Protein AF-A0A955TC12-F1 (afdb_monomer)

Solvent-accessible surface area (backbone atoms only — not comparable to full-atom values): 12090 Å² total; per-residue (Å²): 129,86,53,69,68,49,53,52,48,39,50,52,52,54,48,52,57,53,50,39,49,51,50,41,53,30,52,51,54,47,16,68,78,49,79,67,44,74,67,62,76,91,70,99,63,100,63,86,84,73,86,78,44,92,42,45,51,56,67,37,65,43,40,43,44,95,54,66,62,38,97,66,87,63,59,38,95,30,69,65,60,79,70,81,92,65,93,82,50,76,82,57,76,75,46,46,36,37,32,35,29,61,41,58,46,53,86,49,48,20,54,69,32,62,45,86,72,37,64,67,59,26,58,75,70,72,41,91,50,52,19,39,58,71,53,37,57,51,45,61,50,7,30,25,35,37,38,43,23,27,87,68,31,52,70,34,53,92,41,29,39,48,36,71,55,47,59,86,78,58,71,51,35,94,17,22,43,77,35,73,29,72,51,38,44,60,68,68,48,67,81,75,64,76,96,46,74,68,58,56,55,30,53,50,30,33,56,73,43,80,98

Radius of gyration: 17.5 Å; Cα contacts (8 Å, |Δi|>4): 354; chains: 1; bounding box: 46×34×45 Å

Foldseek 3Di:
DPDPVLVVQLVLLVVQLVLQVLLLQLQVVVCVVVVNDGQDDPDDDPDPDPPPDPFKDARHCSCPPPDPSDVDAAFRPLADPVDDDDPRCNPDDRTGWMKTALPLPPLLQAFQHFQPQCVVLQVVVVHTAGRHLVVLVLSQFARMKTKAQGDVSDPCVVSRRADDADPPPSRDGRHMHMDGHGG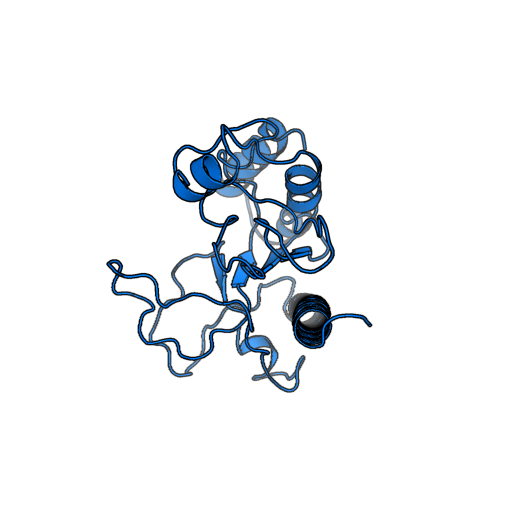RNCVSVVPPDDDDPVSVSSVVSNVRRVD

Structure (mmCIF, N/CA/C/O backbone):
data_AF-A0A955TC12-F1
#
_entry.id   AF-A0A955TC12-F1
#
loop_
_atom_site.group_PDB
_atom_site.id
_atom_site.type_symbol
_atom_site.label_atom_id
_atom_site.label_alt_id
_atom_site.label_comp_id
_atom_site.label_asym_id
_atom_site.label_entity_id
_atom_site.label_seq_id
_atom_site.pdbx_PDB_ins_code
_atom_site.Cartn_x
_atom_site.Cartn_y
_atom_site.Cartn_z
_atom_site.occupancy
_atom_site.B_iso_or_equiv
_atom_site.auth_seq_id
_atom_site.auth_comp_id
_atom_site.auth_asym_id
_atom_site.auth_atom_id
_atom_site.pdbx_PDB_model_num
ATOM 1 N N . LEU A 1 1 ? -21.008 -11.866 23.398 1.00 48.56 1 LEU A N 1
ATOM 2 C CA . LEU A 1 1 ? -21.128 -12.143 21.949 1.00 48.56 1 LEU A CA 1
ATOM 3 C C . LEU A 1 1 ? -20.346 -11.065 21.215 1.00 48.56 1 LEU A C 1
ATOM 5 O O . LEU A 1 1 ? -20.660 -9.905 21.455 1.00 48.56 1 LEU A O 1
ATOM 9 N N . PRO A 1 2 ? -19.320 -11.401 20.414 1.00 54.56 2 PRO A N 1
ATOM 10 C CA . PRO A 1 2 ? -18.681 -10.405 19.563 1.00 54.56 2 PRO A CA 1
ATOM 11 C C . PRO A 1 2 ? -19.736 -9.848 18.599 1.00 54.56 2 PRO A C 1
ATOM 13 O O . PRO A 1 2 ? -20.495 -10.614 18.004 1.00 54.56 2 PRO A O 1
ATOM 16 N N . ASN A 1 3 ? -19.849 -8.525 18.524 1.00 80.25 3 ASN A N 1
ATOM 17 C CA . ASN A 1 3 ? -20.868 -7.845 17.732 1.00 80.25 3 ASN A CA 1
ATOM 18 C C . ASN A 1 3 ? -20.657 -8.168 16.239 1.00 80.25 3 ASN A C 1
ATOM 20 O O . ASN A 1 3 ? -19.542 -8.074 15.729 1.00 80.25 3 ASN A O 1
ATOM 24 N N . PHE A 1 4 ? -21.713 -8.572 15.526 1.00 81.69 4 PHE A N 1
ATOM 25 C CA . PHE A 1 4 ? -21.638 -8.961 14.110 1.00 81.69 4 PHE A CA 1
ATOM 26 C C . PHE A 1 4 ? -21.058 -7.843 13.231 1.00 81.69 4 PHE A C 1
ATOM 28 O O . PHE A 1 4 ? -20.294 -8.114 12.306 1.00 81.69 4 PHE A O 1
ATOM 35 N N . LEU A 1 5 ? -21.352 -6.585 13.570 1.00 82.25 5 LEU A N 1
ATOM 36 C CA . LEU A 1 5 ? -20.783 -5.422 12.895 1.00 82.25 5 LEU A CA 1
ATOM 37 C C . LEU A 1 5 ? -19.263 -5.331 13.097 1.00 82.25 5 LEU A C 1
ATOM 39 O O . LEU A 1 5 ? -18.522 -5.077 12.151 1.00 82.25 5 LEU A O 1
ATOM 43 N N . GLU A 1 6 ? -18.783 -5.605 14.310 1.00 82.62 6 GLU A N 1
ATOM 44 C CA . GLU A 1 6 ? -17.350 -5.592 14.606 1.00 82.62 6 GLU A CA 1
ATOM 45 C C . GLU A 1 6 ? -16.608 -6.708 13.869 1.00 82.62 6 GLU A C 1
ATOM 47 O O . GLU A 1 6 ? -15.505 -6.501 13.363 1.00 82.62 6 GLU A O 1
ATOM 52 N N . ALA A 1 7 ? -17.232 -7.882 13.756 1.00 85.06 7 ALA A N 1
ATOM 53 C CA . ALA A 1 7 ? -16.692 -8.990 12.979 1.00 85.06 7 ALA A CA 1
ATOM 54 C C . ALA A 1 7 ? -16.596 -8.645 11.482 1.00 85.06 7 ALA A C 1
ATOM 56 O O . ALA A 1 7 ? -15.573 -8.931 10.860 1.00 85.06 7 ALA A O 1
ATOM 57 N N . GLN A 1 8 ? -17.610 -7.980 10.912 1.00 86.25 8 GLN A N 1
ATOM 58 C CA . GLN A 1 8 ? -17.567 -7.515 9.520 1.00 86.25 8 GLN A CA 1
ATOM 59 C C . GLN A 1 8 ? -16.453 -6.492 9.283 1.00 86.25 8 GLN A C 1
ATOM 61 O O . GLN A 1 8 ? -15.732 -6.586 8.291 1.00 86.25 8 GLN A O 1
ATOM 66 N N . ILE A 1 9 ? -16.287 -5.532 10.194 1.00 86.25 9 ILE A N 1
ATOM 67 C CA . ILE A 1 9 ? -15.228 -4.519 10.116 1.00 86.25 9 ILE A CA 1
ATOM 68 C C . ILE A 1 9 ? -13.848 -5.182 10.123 1.00 86.25 9 ILE A C 1
ATOM 70 O O . ILE A 1 9 ? -13.027 -4.919 9.245 1.00 86.25 9 ILE A O 1
ATOM 74 N N . ARG A 1 10 ? -13.609 -6.100 11.067 1.00 86.75 10 ARG A N 1
ATOM 75 C CA . ARG A 1 10 ? -12.347 -6.851 11.150 1.00 86.75 10 ARG A CA 1
ATOM 76 C C . ARG A 1 10 ? -12.088 -7.671 9.890 1.00 86.75 10 ARG A C 1
ATOM 78 O O . ARG A 1 10 ? -10.953 -7.708 9.424 1.00 86.75 10 ARG A O 1
ATOM 85 N N . ALA A 1 11 ? -13.127 -8.276 9.312 1.00 89.62 11 ALA A N 1
ATOM 86 C CA . ALA A 1 11 ? -13.013 -9.010 8.056 1.00 89.62 11 ALA A CA 1
ATOM 87 C C . ALA A 1 11 ? -12.605 -8.098 6.886 1.00 89.62 11 ALA A C 1
ATOM 89 O O . ALA A 1 11 ? -11.749 -8.485 6.095 1.00 89.62 11 ALA A O 1
ATOM 90 N N . ARG A 1 12 ? -13.152 -6.876 6.794 1.00 89.81 12 ARG A N 1
ATOM 91 C CA . ARG A 1 12 ? -12.753 -5.897 5.765 1.00 89.81 12 ARG A CA 1
ATOM 92 C C . ARG A 1 12 ? -11.310 -5.426 5.938 1.00 89.81 12 ARG A C 1
ATOM 94 O O . ARG A 1 12 ? -10.588 -5.353 4.953 1.00 89.81 12 ARG A O 1
ATOM 101 N N . ILE A 1 13 ? -10.873 -5.169 7.172 1.00 90.38 13 ILE A N 1
ATOM 102 C CA . ILE A 1 13 ? -9.481 -4.787 7.468 1.00 90.38 13 ILE A CA 1
ATOM 103 C C . ILE A 1 13 ? -8.520 -5.917 7.088 1.00 90.38 13 ILE A C 1
ATOM 105 O O . ILE A 1 13 ? -7.544 -5.684 6.379 1.00 90.38 13 ILE A O 1
ATOM 109 N N . ALA A 1 14 ? -8.820 -7.149 7.510 1.00 91.38 14 ALA A N 1
ATOM 110 C CA . ALA A 1 14 ? -8.006 -8.316 7.183 1.00 91.38 14 ALA A CA 1
ATOM 111 C C . ALA A 1 14 ? -7.945 -8.558 5.667 1.00 91.38 14 ALA A C 1
ATOM 113 O O . ALA A 1 14 ? -6.874 -8.846 5.132 1.00 91.38 14 ALA A O 1
ATOM 114 N N . LYS A 1 15 ? -9.077 -8.387 4.970 1.00 93.06 15 LYS A N 1
ATOM 115 C CA . LYS A 1 15 ? -9.143 -8.440 3.508 1.00 93.06 15 LYS A CA 1
ATOM 116 C C . LYS A 1 15 ? -8.222 -7.388 2.886 1.00 93.06 15 LYS A C 1
ATOM 118 O O . LYS A 1 15 ? -7.360 -7.760 2.097 1.00 93.06 15 LYS A O 1
ATOM 123 N N . ALA A 1 16 ? -8.329 -6.128 3.305 1.00 93.00 16 ALA A N 1
ATOM 124 C CA . ALA A 1 16 ? -7.523 -5.048 2.746 1.00 93.00 16 ALA A CA 1
ATOM 125 C C . ALA A 1 16 ? -6.018 -5.254 2.956 1.00 93.00 16 ALA A C 1
ATOM 127 O O . ALA A 1 16 ? -5.231 -5.116 2.024 1.00 93.00 16 ALA A O 1
ATOM 128 N N . GLN A 1 17 ? -5.609 -5.679 4.151 1.00 93.31 17 GLN A N 1
ATOM 129 C CA . GLN A 1 17 ? -4.212 -6.027 4.421 1.00 93.31 17 GLN A CA 1
ATOM 130 C C . GLN A 1 17 ? -3.722 -7.190 3.544 1.00 93.31 17 GLN A C 1
ATOM 132 O O . GLN A 1 17 ? -2.591 -7.171 3.065 1.00 93.31 17 GLN A O 1
ATOM 137 N N . SER A 1 18 ? -4.560 -8.208 3.323 1.00 95.62 18 SER A N 1
ATOM 138 C CA . SER A 1 18 ? -4.221 -9.348 2.462 1.00 95.62 18 SER A CA 1
ATOM 139 C C . SER A 1 18 ? -4.107 -8.952 0.986 1.00 95.62 18 SER A C 1
ATOM 141 O O . SER A 1 18 ? -3.205 -9.415 0.286 1.00 95.62 18 SER A O 1
ATOM 143 N N . GLU A 1 19 ? -5.008 -8.101 0.500 1.00 96.19 19 GLU A N 1
ATOM 144 C CA . GLU A 1 19 ? -5.013 -7.621 -0.883 1.00 96.19 19 GLU A CA 1
ATOM 145 C C . GLU A 1 19 ? -3.824 -6.695 -1.157 1.00 96.19 19 GLU A C 1
ATOM 147 O O . GLU A 1 19 ? -3.148 -6.873 -2.169 1.00 96.19 19 GLU A O 1
ATOM 152 N N . MET A 1 20 ? -3.471 -5.800 -0.227 1.00 95.75 20 MET A N 1
ATOM 153 C CA . MET A 1 20 ? -2.272 -4.961 -0.360 1.00 95.75 20 MET A CA 1
ATOM 154 C C . MET A 1 20 ? -0.974 -5.780 -0.380 1.00 95.75 20 MET A C 1
ATOM 156 O O . MET A 1 20 ? -0.089 -5.489 -1.179 1.00 95.75 20 MET A O 1
ATOM 160 N N . LYS A 1 21 ? -0.864 -6.851 0.418 1.00 95.81 21 LYS A N 1
ATOM 161 C CA . LYS A 1 21 ? 0.274 -7.796 0.342 1.00 95.81 21 LYS A CA 1
ATOM 162 C C . LYS A 1 21 ? 0.365 -8.498 -1.007 1.00 95.81 21 LYS A C 1
ATOM 164 O O . LYS A 1 21 ? 1.453 -8.698 -1.550 1.00 95.81 21 LYS A O 1
ATOM 169 N N . THR A 1 22 ? -0.789 -8.874 -1.544 1.00 96.31 22 THR A N 1
ATOM 170 C CA . THR A 1 22 ? -0.898 -9.519 -2.855 1.00 96.31 22 THR A CA 1
ATOM 171 C C . THR A 1 22 ? -0.463 -8.556 -3.963 1.00 96.31 22 THR A C 1
ATOM 173 O O . THR A 1 22 ? 0.354 -8.920 -4.806 1.00 96.31 22 THR A O 1
ATOM 176 N N . LEU A 1 23 ? -0.917 -7.301 -3.901 1.00 95.12 23 LEU A N 1
ATOM 177 C CA . LEU A 1 23 ? -0.473 -6.216 -4.777 1.00 95.12 23 LEU A CA 1
ATOM 178 C C . LEU A 1 23 ? 1.030 -5.952 -4.664 1.00 95.12 23 LEU A C 1
ATOM 180 O O . LEU A 1 23 ? 1.705 -5.866 -5.684 1.00 95.12 23 LEU A O 1
ATOM 184 N N . ALA A 1 24 ? 1.573 -5.875 -3.447 1.00 94.38 24 ALA A N 1
ATOM 185 C CA . ALA A 1 24 ? 3.002 -5.676 -3.232 1.00 94.38 24 ALA A CA 1
ATOM 186 C C . ALA A 1 24 ? 3.827 -6.802 -3.866 1.00 94.38 24 ALA A C 1
ATOM 188 O O . ALA A 1 24 ? 4.791 -6.531 -4.577 1.00 94.38 24 ALA A O 1
ATOM 189 N N . THR A 1 25 ? 3.405 -8.056 -3.685 1.00 95.00 25 THR A N 1
ATOM 190 C CA . THR A 1 25 ? 4.059 -9.221 -4.298 1.00 95.00 25 THR A CA 1
ATOM 191 C C . THR A 1 25 ? 4.029 -9.138 -5.824 1.00 95.00 25 THR A C 1
ATOM 193 O O . THR A 1 25 ? 5.061 -9.313 -6.467 1.00 95.00 25 THR A O 1
ATOM 196 N N . ALA A 1 26 ? 2.876 -8.805 -6.410 1.00 94.44 26 ALA A N 1
ATOM 197 C CA . ALA A 1 26 ? 2.740 -8.662 -7.856 1.00 94.44 26 ALA A CA 1
ATOM 198 C C . ALA A 1 26 ? 3.599 -7.522 -8.419 1.00 94.44 26 ALA A C 1
ATOM 200 O O . ALA A 1 26 ? 4.224 -7.683 -9.462 1.00 94.44 26 ALA A O 1
ATOM 201 N N . THR A 1 27 ? 3.674 -6.394 -7.712 1.00 91.19 27 THR A N 1
ATOM 202 C CA . THR A 1 27 ? 4.525 -5.257 -8.082 1.00 91.19 27 THR A CA 1
ATOM 203 C C . THR A 1 27 ? 6.002 -5.611 -8.026 1.00 91.19 27 THR A C 1
ATOM 205 O O . THR A 1 27 ? 6.751 -5.210 -8.912 1.00 91.19 27 THR A O 1
ATOM 208 N N . VAL A 1 28 ? 6.427 -6.406 -7.043 1.00 91.19 28 VAL A N 1
ATOM 209 C CA . VAL A 1 28 ? 7.799 -6.928 -6.997 1.00 91.19 28 VAL A CA 1
ATOM 210 C C . VAL A 1 28 ? 8.070 -7.836 -8.191 1.00 91.19 28 VAL A C 1
ATOM 212 O O . VAL A 1 28 ? 9.074 -7.645 -8.866 1.00 91.19 28 VAL A O 1
ATOM 215 N N . SER A 1 29 ? 7.176 -8.778 -8.502 1.00 91.69 29 SER A N 1
ATOM 216 C CA . SER A 1 29 ? 7.327 -9.643 -9.679 1.00 91.69 29 SER A CA 1
ATOM 217 C C . SER A 1 29 ? 7.384 -8.843 -10.982 1.00 91.69 29 SER A C 1
ATOM 219 O O . SER A 1 29 ? 8.260 -9.087 -11.804 1.00 91.69 29 SER A O 1
ATOM 221 N N . TYR A 1 30 ? 6.518 -7.838 -11.134 1.00 88.75 30 TYR A N 1
ATOM 222 C CA . TYR A 1 30 ? 6.561 -6.920 -12.268 1.00 88.75 30 TYR A CA 1
ATOM 223 C C . TYR A 1 30 ? 7.915 -6.212 -12.352 1.00 88.75 30 TYR A C 1
ATOM 225 O O . TYR A 1 30 ? 8.565 -6.237 -13.390 1.00 88.75 30 TYR A O 1
ATOM 233 N N . ARG A 1 31 ? 8.380 -5.609 -11.255 1.00 83.88 31 ARG A N 1
ATOM 234 C CA . ARG A 1 31 ? 9.672 -4.914 -11.220 1.00 83.88 31 ARG A CA 1
ATOM 235 C C . ARG A 1 31 ? 10.830 -5.852 -11.578 1.00 83.88 31 ARG A C 1
ATOM 237 O O . ARG A 1 31 ? 11.725 -5.434 -12.301 1.00 83.88 31 ARG A O 1
ATOM 244 N N . LEU A 1 32 ? 10.807 -7.112 -11.142 1.00 86.44 32 LEU A N 1
ATOM 245 C CA . LEU A 1 32 ? 11.836 -8.096 -11.502 1.00 86.44 32 LEU A CA 1
ATOM 246 C C . LEU A 1 32 ? 11.883 -8.365 -13.013 1.00 86.44 32 LEU A C 1
ATOM 248 O O . LEU A 1 32 ? 12.966 -8.372 -13.596 1.00 86.44 32 LEU A O 1
ATOM 252 N N . ASP A 1 33 ? 10.726 -8.525 -13.651 1.00 84.19 33 ASP A N 1
ATOM 253 C CA . ASP A 1 33 ? 10.639 -8.794 -15.091 1.00 84.19 33 ASP A CA 1
ATOM 254 C C . ASP A 1 33 ? 10.927 -7.546 -15.945 1.00 84.19 33 ASP A C 1
ATOM 256 O O . ASP A 1 33 ? 11.408 -7.651 -17.075 1.00 84.19 33 ASP A O 1
ATOM 260 N N . TRP A 1 34 ? 10.663 -6.353 -15.403 1.00 79.38 34 TRP A N 1
ATOM 261 C CA . TRP A 1 34 ? 10.740 -5.073 -16.112 1.00 79.38 34 TRP A CA 1
ATOM 262 C C . TRP A 1 34 ? 11.898 -4.181 -15.634 1.00 79.38 34 TRP A C 1
ATOM 264 O O . TRP A 1 34 ? 11.803 -2.959 -15.698 1.00 79.38 34 TRP A O 1
ATOM 274 N N . ASN A 1 35 ? 13.007 -4.774 -15.179 1.00 78.62 35 ASN A N 1
ATOM 275 C CA . ASN A 1 35 ? 14.241 -4.068 -14.792 1.00 78.62 35 ASN A CA 1
ATOM 276 C C . ASN A 1 35 ? 14.007 -2.914 -13.793 1.00 78.62 35 ASN A C 1
ATOM 278 O O . ASN A 1 35 ? 14.431 -1.777 -13.995 1.00 78.62 35 ASN A O 1
ATOM 282 N N . ASN A 1 36 ? 13.277 -3.233 -12.730 1.00 73.88 36 ASN A N 1
ATOM 283 C CA . ASN A 1 36 ? 12.853 -2.357 -11.643 1.00 73.88 36 ASN A CA 1
ATOM 284 C C . ASN A 1 36 ? 11.998 -1.145 -12.053 1.00 73.88 36 ASN A C 1
ATOM 286 O O . ASN A 1 36 ? 11.839 -0.202 -11.280 1.00 73.88 36 ASN A O 1
ATOM 290 N N . VAL A 1 37 ? 11.409 -1.167 -13.251 1.00 75.62 37 VAL A N 1
ATOM 291 C CA . VAL A 1 37 ? 10.426 -0.162 -13.660 1.00 75.62 37 VAL A CA 1
ATOM 292 C C . VAL A 1 37 ? 9.130 -0.377 -12.888 1.00 75.62 37 VAL A C 1
ATOM 294 O O . VAL A 1 37 ? 8.624 -1.495 -12.772 1.00 75.62 37 VAL A O 1
ATOM 297 N N . ASP A 1 38 ? 8.575 0.714 -12.371 1.00 78.06 38 ASP A N 1
ATOM 298 C CA . ASP A 1 38 ? 7.296 0.675 -11.682 1.00 78.06 38 ASP A CA 1
ATOM 299 C C . ASP A 1 38 ? 6.138 0.312 -12.620 1.00 78.06 38 ASP A C 1
ATOM 301 O O . ASP A 1 38 ? 6.115 0.754 -13.772 1.00 78.06 38 ASP A O 1
ATOM 305 N N . PRO A 1 39 ? 5.117 -0.417 -12.131 1.00 75.75 39 PRO A N 1
ATOM 306 C CA . PRO A 1 39 ? 3.883 -0.616 -12.872 1.00 75.75 39 PRO A CA 1
ATOM 307 C C . PRO A 1 39 ? 3.116 0.716 -12.920 1.00 75.75 39 PRO A C 1
ATOM 309 O O . PRO A 1 39 ? 2.284 1.036 -12.061 1.00 75.75 39 PRO A O 1
ATOM 312 N N . VAL A 1 40 ? 3.437 1.517 -13.933 1.00 70.88 40 VAL A N 1
ATOM 313 C CA . VAL A 1 40 ? 2.739 2.738 -14.357 1.00 70.88 40 VAL A CA 1
ATOM 314 C C . VAL A 1 40 ? 2.041 2.472 -15.694 1.00 70.88 40 VAL A C 1
ATOM 316 O O . VAL A 1 40 ? 2.390 1.539 -16.417 1.00 70.88 40 VAL A O 1
ATOM 319 N N . GLY A 1 41 ? 0.951 3.180 -15.965 1.00 54.94 41 GLY A N 1
ATOM 320 C CA . GLY A 1 41 ? 0.027 2.833 -17.038 1.00 54.94 41 GLY A CA 1
ATOM 321 C C . GLY A 1 41 ? 0.267 3.636 -18.311 1.00 54.94 41 GLY A C 1
ATOM 322 O O . GLY A 1 41 ? -0.433 4.612 -18.545 1.00 54.94 41 GLY A O 1
ATOM 323 N N . SER A 1 42 ? 1.136 3.169 -19.207 1.00 41.94 42 SER A N 1
ATOM 324 C CA . SER A 1 42 ? 1.200 3.672 -20.590 1.00 41.94 42 SER A CA 1
ATOM 325 C C . SER A 1 42 ? 0.459 2.722 -21.556 1.00 41.94 42 SER A C 1
ATOM 327 O O . SER A 1 42 ? 1.081 2.056 -22.378 1.00 41.94 42 SER A O 1
ATOM 329 N N . GLY A 1 43 ? -0.873 2.594 -21.450 1.00 35.88 43 GLY A N 1
ATOM 330 C CA . GLY A 1 43 ? -1.682 1.726 -22.334 1.00 35.88 43 GLY A CA 1
ATOM 331 C C . GLY A 1 43 ? -3.207 1.885 -22.159 1.00 35.88 43 GLY A C 1
ATOM 332 O O . GLY A 1 43 ? -3.640 2.301 -21.087 1.00 35.88 43 GLY A O 1
ATOM 333 N N . PRO A 1 44 ? -4.038 1.617 -23.194 1.00 32.44 44 PRO A N 1
ATOM 334 C CA . PRO A 1 44 ? -5.411 2.120 -23.287 1.00 32.44 44 PRO A CA 1
ATOM 335 C C . PRO A 1 44 ? -6.392 1.328 -22.406 1.00 32.44 44 PRO A C 1
ATOM 337 O O . PRO A 1 44 ? -6.693 0.169 -22.673 1.00 32.44 44 PRO A O 1
ATOM 340 N N . GLY A 1 45 ? -6.938 1.986 -21.385 1.00 35.03 45 GLY A N 1
ATOM 341 C CA . GLY A 1 45 ? -8.039 1.523 -20.533 1.00 35.03 45 GLY A CA 1
ATOM 342 C C . GLY A 1 45 ? -8.646 2.723 -19.791 1.00 35.03 45 GLY A C 1
ATOM 343 O O . GLY A 1 45 ? -7.939 3.713 -19.595 1.00 35.03 45 GLY A O 1
ATOM 344 N N . PRO A 1 46 ? -9.952 2.728 -19.465 1.00 33.75 46 PRO A N 1
ATOM 345 C CA . PRO A 1 46 ? -10.753 3.947 -19.429 1.00 33.75 46 PRO A CA 1
ATOM 346 C C . PRO A 1 46 ? -10.637 4.688 -18.095 1.00 33.75 46 PRO A C 1
ATOM 348 O O . PRO A 1 46 ? -11.565 4.693 -17.302 1.00 33.75 46 PRO A O 1
ATOM 351 N N . VAL A 1 47 ? -9.519 5.375 -17.884 1.00 36.91 47 VAL A N 1
ATOM 352 C CA . VAL A 1 47 ? -9.508 6.660 -17.177 1.00 36.91 47 VAL A CA 1
ATOM 353 C C . VAL A 1 47 ? -8.498 7.530 -17.910 1.00 36.91 47 VAL A C 1
ATOM 355 O O . VAL A 1 47 ? -7.295 7.276 -17.886 1.00 36.91 47 VAL A O 1
ATOM 358 N N . GLY A 1 48 ? -9.004 8.500 -18.668 1.00 34.25 48 GLY A N 1
ATOM 359 C CA . GLY A 1 48 ? -8.203 9.321 -19.562 1.00 34.25 48 GLY A CA 1
ATOM 360 C C . GLY A 1 48 ? -7.040 10.000 -18.845 1.00 34.25 48 GLY A C 1
ATOM 361 O O . GLY A 1 48 ? -7.249 10.922 -18.069 1.00 34.25 48 GLY A O 1
ATOM 362 N N . GLY A 1 49 ? -5.813 9.579 -19.158 1.00 36.75 49 GLY A N 1
ATOM 363 C CA . GLY A 1 49 ? -4.620 10.421 -19.063 1.00 36.75 49 GLY A CA 1
ATOM 364 C C . GLY A 1 49 ? -4.309 11.041 -17.699 1.00 36.75 49 GLY A C 1
ATOM 365 O O . GLY A 1 49 ? -3.650 12.081 -17.659 1.00 36.75 49 GLY A O 1
ATOM 366 N N . VAL A 1 50 ? -4.741 10.438 -16.587 1.00 40.62 50 VAL A N 1
ATOM 367 C CA . VAL A 1 50 ? -4.330 10.873 -15.243 1.00 40.62 50 VAL A CA 1
ATOM 368 C C . VAL A 1 50 ? -3.191 9.994 -14.714 1.00 40.62 50 VAL A C 1
ATOM 370 O O . VAL A 1 50 ? -3.228 9.503 -13.594 1.00 40.62 50 VAL A O 1
ATOM 373 N N . GLU A 1 51 ? -2.123 9.832 -15.500 1.00 45.06 51 GLU A N 1
ATOM 374 C CA . GLU A 1 51 ? -0.788 9.606 -14.931 1.00 45.06 51 GLU A CA 1
ATOM 375 C C . GLU A 1 51 ? -0.292 10.953 -14.404 1.00 45.06 51 GLU A C 1
ATOM 377 O O . GLU A 1 51 ? 0.460 11.651 -15.081 1.00 45.06 51 GLU A O 1
ATOM 382 N N . ARG A 1 52 ? -0.800 11.418 -13.259 1.00 40.66 52 ARG A N 1
ATOM 383 C CA . ARG A 1 52 ? -0.463 12.782 -12.819 1.00 40.66 52 ARG A CA 1
ATOM 384 C C . ARG A 1 52 ? 0.538 12.914 -11.706 1.00 40.66 52 ARG A C 1
ATOM 386 O O . ARG A 1 52 ? 0.894 14.055 -11.437 1.00 40.66 52 ARG A O 1
ATOM 393 N N . ILE A 1 53 ? 1.097 11.831 -11.165 1.00 45.84 53 ILE A N 1
ATOM 394 C CA . ILE A 1 53 ? 2.271 11.958 -10.303 1.00 45.84 53 ILE A CA 1
ATOM 395 C C . ILE A 1 53 ? 3.168 10.702 -10.366 1.00 45.84 53 ILE A C 1
ATOM 397 O O . ILE A 1 53 ? 2.744 9.607 -10.019 1.00 45.84 53 ILE A O 1
ATOM 401 N N . SER A 1 54 ? 4.444 10.870 -10.739 1.00 58.38 54 SER A N 1
ATOM 402 C CA . SER A 1 54 ? 5.480 9.813 -10.693 1.00 58.38 54 SER A CA 1
ATOM 403 C C . SER A 1 54 ? 5.595 9.138 -9.311 1.00 58.38 54 SER A C 1
ATOM 405 O O . SER A 1 54 ? 5.925 7.960 -9.218 1.00 58.38 54 SER A O 1
ATOM 407 N N . TRP A 1 55 ? 5.269 9.859 -8.232 1.00 66.56 55 TRP A N 1
ATOM 408 C CA . TRP A 1 55 ? 5.381 9.391 -6.850 1.00 66.56 55 TRP A CA 1
ATOM 409 C C . TRP A 1 55 ? 4.053 8.951 -6.195 1.00 66.56 55 TRP A C 1
ATOM 411 O O . TRP A 1 55 ? 4.093 8.372 -5.117 1.00 66.56 55 TRP A O 1
ATOM 421 N N . TRP A 1 56 ? 2.874 9.164 -6.802 1.00 75.50 56 TRP A N 1
ATOM 422 C CA . TRP A 1 56 ? 1.574 8.801 -6.197 1.00 75.50 56 TRP A CA 1
ATOM 423 C C . TRP A 1 56 ? 0.506 8.439 -7.243 1.00 75.50 56 TRP A C 1
ATOM 425 O O . TRP A 1 56 ? 0.426 9.062 -8.298 1.00 75.50 56 TRP A O 1
ATOM 435 N N . GLY A 1 57 ? -0.341 7.445 -6.965 1.00 77.25 57 GLY A N 1
ATOM 436 C CA . GLY A 1 57 ? -1.498 7.100 -7.799 1.00 77.25 57 GLY A CA 1
ATOM 437 C C . GLY A 1 57 ? -2.194 5.826 -7.330 1.00 77.25 57 GLY A C 1
ATOM 438 O O . GLY A 1 57 ? -2.134 5.494 -6.156 1.00 77.25 57 GLY A O 1
ATOM 439 N N . PHE A 1 58 ? -2.802 5.070 -8.243 1.00 82.00 58 PHE A N 1
ATOM 440 C CA . PHE A 1 58 ? -3.472 3.799 -7.930 1.00 82.00 58 PHE A CA 1
ATOM 441 C C . PHE A 1 58 ? -2.680 2.577 -8.409 1.00 82.00 58 PHE A C 1
ATOM 443 O O . PHE A 1 58 ? -1.767 2.695 -9.240 1.00 82.00 58 PHE A O 1
ATOM 450 N N . ALA A 1 59 ? -3.042 1.398 -7.895 1.00 86.12 59 ALA A N 1
ATOM 451 C CA . ALA A 1 59 ? -2.592 0.116 -8.425 1.00 86.12 59 ALA A CA 1
ATOM 452 C C . ALA A 1 59 ? -2.877 0.027 -9.936 1.00 86.12 59 ALA A C 1
ATOM 454 O O . ALA A 1 59 ? -3.997 0.263 -10.386 1.00 86.12 59 ALA A O 1
ATOM 455 N N . SER A 1 60 ? -1.846 -0.292 -10.722 1.00 84.38 60 SER A N 1
ATOM 456 C CA . SER A 1 60 ? -1.911 -0.231 -12.184 1.00 84.38 60 SER A CA 1
ATOM 457 C C . SER A 1 60 ? -2.411 -1.535 -12.800 1.00 84.38 60 SER A C 1
ATOM 459 O O . SER A 1 60 ? -1.995 -2.624 -12.401 1.00 84.38 60 SER A O 1
ATOM 461 N N . TYR A 1 61 ? -3.211 -1.419 -13.864 1.00 85.06 61 TYR A N 1
ATOM 462 C CA . TYR A 1 61 ? -3.613 -2.546 -14.713 1.00 85.06 61 TYR A CA 1
ATOM 463 C C . TYR A 1 61 ? -2.436 -3.238 -15.417 1.00 85.06 61 TYR A C 1
ATOM 465 O O . TYR A 1 61 ? -2.596 -4.372 -15.871 1.00 85.06 61 TYR A O 1
ATOM 473 N N . ALA A 1 62 ? -1.246 -2.624 -15.423 1.00 83.88 62 ALA A N 1
ATOM 474 C CA . ALA A 1 62 ? 0.001 -3.259 -15.854 1.00 83.88 62 ALA A CA 1
ATOM 475 C C . ALA A 1 62 ? 0.299 -4.576 -15.102 1.00 83.88 62 ALA A C 1
ATOM 477 O O . ALA A 1 62 ? 0.973 -5.453 -15.634 1.00 83.88 62 ALA A O 1
ATOM 478 N N . LEU A 1 63 ? -0.253 -4.751 -13.893 1.00 88.44 63 LEU A N 1
ATOM 479 C CA . LEU A 1 63 ? -0.149 -5.995 -13.119 1.00 88.44 63 LEU A CA 1
ATOM 480 C C . LEU A 1 63 ? -1.042 -7.132 -13.650 1.00 88.44 63 LEU A C 1
ATOM 482 O O . LEU A 1 63 ? -0.909 -8.275 -13.217 1.00 88.44 63 LEU A O 1
ATOM 486 N N . THR A 1 64 ? -1.964 -6.832 -14.564 1.00 87.38 64 THR A N 1
ATOM 487 C CA . THR A 1 64 ? -2.905 -7.800 -15.159 1.00 87.38 64 THR A CA 1
ATOM 488 C C . THR A 1 64 ? -2.716 -7.965 -16.665 1.00 87.38 64 THR A C 1
ATOM 490 O O . THR A 1 64 ? -3.072 -8.999 -17.224 1.00 87.38 64 THR A O 1
ATOM 493 N N . THR A 1 65 ? -2.199 -6.949 -17.359 1.00 82.69 65 THR A N 1
ATOM 494 C CA . THR A 1 65 ? -2.037 -6.933 -18.820 1.00 82.69 65 THR A CA 1
ATOM 495 C C . THR A 1 65 ? -0.844 -6.045 -19.187 1.00 82.69 65 THR A C 1
ATOM 497 O O . THR A 1 65 ? -0.739 -4.949 -18.643 1.00 82.69 65 THR A O 1
ATOM 500 N N . PRO A 1 66 ? 0.042 -6.457 -20.116 1.00 82.56 66 PRO A N 1
ATOM 501 C CA . PRO A 1 66 ? -0.050 -7.644 -20.978 1.00 82.56 66 PRO A CA 1
ATOM 502 C C . PRO A 1 66 ? 0.351 -8.964 -20.305 1.00 82.56 66 PRO A C 1
ATOM 504 O O . PRO A 1 66 ? -0.030 -10.023 -20.795 1.00 82.56 66 PRO A O 1
ATOM 507 N N . VAL A 1 67 ? 1.088 -8.914 -19.194 1.00 86.62 67 VAL A N 1
ATOM 508 C CA . VAL A 1 67 ? 1.476 -10.093 -18.406 1.00 86.62 67 VAL A CA 1
ATOM 509 C C . VAL A 1 67 ? 0.650 -10.114 -17.122 1.00 86.62 67 VAL A C 1
ATOM 511 O O . VAL A 1 67 ? 0.522 -9.097 -16.443 1.00 86.62 67 VAL A O 1
ATOM 514 N N . ALA A 1 68 ? 0.064 -11.265 -16.803 1.00 92.69 68 ALA A N 1
ATOM 515 C CA . ALA A 1 68 ? -0.815 -11.420 -15.651 1.00 92.69 68 ALA A CA 1
ATOM 516 C C . ALA A 1 68 ? -0.023 -11.827 -14.398 1.00 92.69 68 ALA A C 1
ATOM 518 O O . ALA A 1 68 ? 0.174 -13.013 -14.138 1.00 92.69 68 ALA A O 1
ATOM 519 N N . TYR A 1 69 ? 0.402 -10.840 -13.607 1.00 93.06 69 TYR A N 1
ATOM 520 C CA . TYR A 1 69 ? 0.930 -11.053 -12.250 1.00 93.06 69 TYR A CA 1
ATOM 521 C C . TYR A 1 69 ? -0.198 -11.214 -11.224 1.00 93.06 69 TYR A C 1
ATOM 523 O O . TYR A 1 69 ? -0.023 -11.841 -10.182 1.00 93.06 69 TYR A O 1
ATOM 531 N N . LEU A 1 70 ? -1.371 -10.661 -11.542 1.00 92.44 70 LEU A N 1
ATOM 532 C CA . LEU A 1 70 ? -2.631 -10.833 -10.830 1.00 92.44 70 LEU A CA 1
ATOM 533 C C . LEU A 1 70 ? -3.741 -11.213 -11.803 1.00 92.44 70 LEU A C 1
ATOM 535 O O . LEU A 1 70 ? -3.705 -10.877 -12.986 1.00 92.44 70 LEU A O 1
ATOM 539 N N . THR A 1 71 ? -4.769 -11.874 -11.278 1.00 91.94 71 THR A N 1
ATOM 540 C CA . THR A 1 71 ? -5.992 -12.184 -12.029 1.00 91.94 71 THR A CA 1
ATOM 541 C C . THR A 1 71 ? -6.889 -10.959 -12.207 1.00 91.94 71 THR A C 1
ATOM 543 O O . THR A 1 71 ? -7.575 -10.839 -13.217 1.00 91.94 71 THR A O 1
ATOM 546 N N . SER A 1 72 ? -6.891 -10.050 -11.232 1.00 90.62 72 SER A N 1
ATOM 547 C CA . SER A 1 72 ? -7.643 -8.795 -11.248 1.00 90.62 72 SER A CA 1
ATOM 548 C C . SER A 1 72 ? -7.037 -7.802 -10.260 1.00 90.62 72 SER A C 1
ATOM 550 O O . SER A 1 72 ? -6.459 -8.210 -9.251 1.00 90.62 72 SER A O 1
ATOM 552 N N . ILE A 1 73 ? -7.227 -6.507 -10.506 1.00 89.69 73 ILE A N 1
ATOM 553 C CA . ILE A 1 73 ? -6.866 -5.461 -9.545 1.00 89.69 73 ILE A CA 1
ATOM 554 C C . ILE A 1 73 ? -7.946 -5.388 -8.449 1.00 89.69 73 ILE A C 1
ATOM 556 O O . ILE A 1 73 ? -9.117 -5.208 -8.787 1.00 89.69 73 ILE A O 1
ATOM 560 N N . PRO A 1 74 ? -7.600 -5.550 -7.158 1.00 91.75 74 PRO A N 1
ATOM 561 C CA . PRO A 1 74 ? -8.565 -5.443 -6.072 1.00 91.75 74 PRO A CA 1
ATOM 562 C C . PRO A 1 74 ? -8.964 -3.983 -5.814 1.00 91.75 74 PRO A C 1
ATOM 564 O O . PRO A 1 74 ? -8.155 -3.062 -5.954 1.00 91.75 74 PRO A O 1
ATOM 567 N N . VAL A 1 75 ? -10.222 -3.807 -5.414 1.00 88.06 75 VAL A N 1
ATOM 568 C CA . VAL A 1 75 ? -10.840 -2.525 -5.051 1.00 88.06 75 VAL A CA 1
ATOM 569 C C . VAL A 1 75 ? -10.656 -2.281 -3.562 1.00 88.06 75 VAL A C 1
ATOM 571 O O . VAL A 1 75 ? -10.904 -3.186 -2.761 1.00 88.06 75 VAL A O 1
ATOM 574 N N . ASP A 1 76 ? -10.296 -1.055 -3.190 1.00 86.75 76 ASP A N 1
ATOM 575 C CA . ASP A 1 76 ? -10.179 -0.680 -1.787 1.00 86.75 76 ASP A CA 1
ATOM 576 C C . ASP A 1 76 ? -11.574 -0.520 -1.135 1.00 86.75 76 ASP A C 1
ATOM 578 O O . ASP A 1 76 ? -12.327 0.387 -1.492 1.00 86.75 76 ASP A O 1
ATOM 582 N N . PRO A 1 77 ? -11.953 -1.354 -0.142 1.00 86.56 77 PRO A N 1
ATOM 583 C CA . PRO A 1 77 ? -13.248 -1.252 0.535 1.00 86.56 77 PRO A CA 1
ATOM 584 C C . PRO A 1 77 ? -13.385 -0.002 1.423 1.00 86.56 77 PRO A C 1
ATOM 586 O O . PRO A 1 77 ? -14.470 0.251 1.966 1.00 86.56 77 PRO A O 1
ATOM 589 N N . PHE A 1 78 ? -12.289 0.729 1.625 1.00 84.50 78 PHE A N 1
ATOM 590 C CA . PHE A 1 78 ? -12.187 1.919 2.460 1.00 84.50 78 PHE A CA 1
ATOM 591 C C . PHE A 1 78 ? -11.917 3.194 1.664 1.00 84.50 78 PHE A C 1
ATOM 593 O O . PHE A 1 78 ? -11.746 4.253 2.264 1.00 84.50 78 PHE A O 1
ATOM 600 N N . SER A 1 79 ? -11.921 3.124 0.333 1.00 73.94 79 SER A N 1
ATOM 601 C CA . SER A 1 79 ? -11.693 4.310 -0.475 1.00 73.94 79 SER A CA 1
ATOM 602 C C . SER A 1 79 ? -12.815 5.329 -0.291 1.00 73.94 79 SER A C 1
ATOM 604 O O . SER A 1 79 ? -13.993 5.012 -0.481 1.00 73.94 79 SER A O 1
ATOM 606 N N . GLU A 1 80 ? -12.447 6.572 -0.016 1.00 61.66 80 GLU A N 1
ATOM 607 C CA . GLU A 1 80 ? -13.341 7.719 -0.110 1.00 61.66 80 GLU A CA 1
ATOM 608 C C . GLU A 1 80 ? -12.840 8.672 -1.191 1.00 61.66 80 GLU A C 1
ATOM 610 O O . GLU A 1 80 ? -12.133 9.633 -0.923 1.00 61.66 80 GLU A O 1
ATOM 615 N N . TYR A 1 81 ? -13.245 8.435 -2.438 1.00 54.00 81 TYR A N 1
ATOM 616 C CA . TYR A 1 81 ? -13.146 9.450 -3.496 1.00 54.00 81 TYR A CA 1
ATOM 617 C C . TYR A 1 81 ? -14.498 10.115 -3.782 1.00 54.00 81 TYR A C 1
ATOM 619 O O . TYR A 1 81 ? -14.788 10.513 -4.906 1.00 54.00 81 TYR A O 1
ATOM 627 N N . LEU A 1 82 ? -15.324 10.275 -2.741 1.00 42.81 82 LEU A N 1
ATOM 628 C CA . LEU A 1 82 ? -16.532 11.108 -2.782 1.00 42.81 82 LEU A CA 1
ATOM 629 C C . LEU A 1 82 ? -16.359 12.476 -2.099 1.00 42.81 82 LEU A C 1
ATOM 631 O O . LEU A 1 82 ? -17.357 13.155 -1.873 1.00 42.81 82 LEU A O 1
ATOM 635 N N . TRP A 1 83 ? -15.133 12.924 -1.805 1.00 43.06 83 TRP A N 1
ATOM 636 C CA . TRP A 1 83 ? -14.934 14.257 -1.230 1.00 43.06 83 TRP A CA 1
ATOM 637 C C . TRP A 1 83 ? -15.014 15.358 -2.290 1.00 43.06 83 TRP A C 1
ATOM 639 O O . TRP A 1 83 ? -14.383 15.325 -3.350 1.00 43.06 83 TRP A O 1
ATOM 649 N N . GLU A 1 84 ? -15.890 16.303 -1.978 1.00 47.19 84 GLU A N 1
ATOM 650 C CA . GLU A 1 84 ? -16.328 17.431 -2.776 1.00 47.19 84 GLU A CA 1
ATOM 651 C C . GLU A 1 84 ? -15.202 18.459 -3.022 1.00 47.19 84 GLU A C 1
ATOM 653 O O . GLU A 1 84 ? -14.209 18.533 -2.308 1.00 47.19 84 GLU A O 1
ATOM 658 N N . GLU A 1 85 ? -15.399 19.255 -4.078 1.00 43.47 85 GLU A N 1
ATOM 659 C CA . GLU A 1 85 ? -14.661 20.467 -4.488 1.00 43.47 85 GLU A CA 1
ATOM 660 C C . GLU A 1 85 ? -13.401 20.357 -5.370 1.00 43.47 85 GLU A C 1
ATOM 662 O O . GLU A 1 85 ? -13.118 21.327 -6.071 1.00 43.47 85 GLU A O 1
ATOM 667 N N . ASN A 1 86 ? -12.725 19.207 -5.518 1.00 42.56 86 ASN A N 1
ATOM 668 C CA . ASN A 1 86 ? -11.652 19.067 -6.528 1.00 42.56 86 ASN A CA 1
ATOM 669 C C . ASN A 1 86 ? -11.990 18.045 -7.631 1.00 42.56 86 ASN A C 1
ATOM 671 O O . ASN A 1 86 ? -11.892 16.830 -7.483 1.00 42.56 86 ASN A O 1
ATOM 675 N N . HIS A 1 87 ? -12.401 18.591 -8.774 1.00 43.97 87 HIS A N 1
ATOM 676 C CA . HIS A 1 87 ? -13.099 17.990 -9.917 1.00 43.97 87 HIS A CA 1
ATOM 677 C C . HIS A 1 87 ? -12.373 16.892 -10.739 1.00 43.97 87 HIS A C 1
ATOM 679 O O . HIS A 1 87 ? -12.749 16.675 -11.887 1.00 43.97 87 HIS A O 1
ATOM 685 N N . SER A 1 88 ? -11.376 16.173 -10.212 1.00 48.97 88 SER A N 1
ATOM 686 C CA . SER A 1 88 ? -10.536 15.280 -11.045 1.00 48.97 88 SER A CA 1
ATOM 687 C C . SER A 1 88 ? -10.757 13.773 -10.859 1.00 48.97 88 SER A C 1
ATOM 689 O O . SER A 1 88 ? -10.313 13.006 -11.708 1.00 48.97 88 SER A O 1
ATOM 691 N N . PHE A 1 89 ? -11.427 13.331 -9.786 1.00 49.56 89 PHE A N 1
ATOM 692 C CA . PHE A 1 89 ? -11.582 11.896 -9.468 1.00 49.56 89 PHE A CA 1
ATOM 693 C C . PHE A 1 89 ? -13.022 11.472 -9.134 1.00 49.56 89 PHE A C 1
ATOM 695 O O . PHE A 1 89 ? -13.247 10.326 -8.758 1.00 49.56 89 PHE A O 1
ATOM 702 N N . ARG A 1 90 ? -14.004 12.371 -9.313 1.00 47.41 90 ARG A N 1
ATOM 703 C CA . ARG A 1 90 ? -15.426 12.143 -8.969 1.00 47.41 90 ARG A CA 1
ATOM 704 C C . ARG A 1 90 ? -16.076 10.986 -9.743 1.00 47.41 90 ARG A C 1
ATOM 706 O O . ARG A 1 90 ? -17.114 10.496 -9.316 1.00 47.41 90 ARG A O 1
ATOM 713 N N . ASP A 1 91 ? -15.459 10.554 -10.843 1.00 52.22 91 ASP A N 1
ATOM 714 C CA . ASP A 1 91 ? -15.979 9.502 -11.723 1.00 52.22 91 ASP A CA 1
ATOM 715 C C . ASP A 1 91 ? -15.353 8.120 -11.464 1.00 52.22 91 ASP A C 1
ATOM 717 O O . ASP A 1 91 ? -15.716 7.150 -12.134 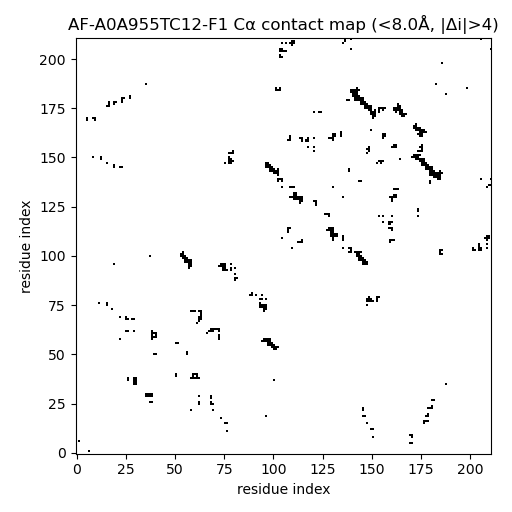1.00 52.22 91 ASP A O 1
ATOM 721 N N . ILE A 1 92 ? -14.413 7.995 -10.515 1.00 56.81 92 ILE A N 1
ATOM 722 C CA . ILE A 1 92 ? -13.827 6.692 -10.185 1.00 56.81 92 ILE A CA 1
ATOM 723 C C . ILE A 1 92 ? -14.746 5.969 -9.200 1.00 56.81 92 ILE A C 1
ATOM 725 O O . ILE A 1 92 ? -14.692 6.173 -7.989 1.00 56.81 92 ILE A O 1
ATOM 729 N N . VAL A 1 93 ? -15.601 5.111 -9.751 1.00 59.97 93 VAL A N 1
ATOM 730 C CA . VAL A 1 93 ? -16.375 4.133 -8.983 1.00 59.97 93 VAL A CA 1
ATOM 731 C C . VAL A 1 93 ? -15.438 2.995 -8.594 1.00 59.97 93 VAL A C 1
ATOM 733 O O . VAL A 1 93 ? -14.770 2.440 -9.465 1.00 59.97 93 VAL A O 1
ATOM 736 N N . ASP A 1 94 ? -15.403 2.651 -7.305 1.00 70.44 94 ASP A N 1
ATOM 737 C CA . ASP A 1 94 ? -14.631 1.520 -6.777 1.00 70.44 94 ASP A CA 1
ATOM 738 C C . ASP A 1 94 ? -13.126 1.583 -7.134 1.00 70.44 94 ASP A C 1
ATOM 740 O O . ASP A 1 94 ? -12.601 0.704 -7.825 1.00 70.44 94 ASP A O 1
ATOM 744 N N . PRO A 1 95 ? -12.399 2.630 -6.695 1.00 76.00 95 PRO A N 1
ATOM 745 C CA . PRO A 1 95 ? -10.984 2.778 -7.007 1.00 76.00 95 PRO A CA 1
ATOM 746 C C . PRO A 1 95 ? -10.149 1.611 -6.445 1.00 76.00 95 PRO A C 1
ATOM 748 O O . PRO A 1 95 ? -10.413 1.100 -5.348 1.00 76.00 95 PRO A O 1
ATOM 751 N N . PRO A 1 96 ? -9.088 1.203 -7.163 1.00 85.06 96 PRO A N 1
ATOM 752 C CA . PRO A 1 96 ? -8.063 0.338 -6.603 1.00 85.06 96 PRO A CA 1
ATOM 753 C C . PRO A 1 96 ? -7.367 0.956 -5.389 1.00 85.06 96 PRO A C 1
ATOM 755 O O . PRO A 1 96 ? -7.457 2.156 -5.140 1.00 85.06 96 PRO A O 1
ATOM 758 N N . TYR A 1 97 ? -6.567 0.144 -4.701 1.00 86.38 97 TYR A N 1
ATOM 759 C CA . TYR A 1 97 ? -5.666 0.631 -3.657 1.00 86.38 97 TYR A CA 1
ATOM 760 C C . TYR A 1 97 ? -4.715 1.715 -4.161 1.00 86.38 97 TYR A C 1
ATOM 762 O O . TYR A 1 97 ? -4.163 1.628 -5.267 1.00 86.38 97 TYR A O 1
ATOM 770 N N . THR A 1 98 ? -4.475 2.701 -3.304 1.00 84.62 98 THR A N 1
ATOM 771 C CA . THR A 1 98 ? -3.533 3.781 -3.571 1.00 84.62 98 THR A CA 1
ATOM 772 C C . THR A 1 98 ? -2.099 3.296 -3.367 1.00 84.62 98 THR A C 1
ATOM 774 O O . THR A 1 98 ? -1.811 2.477 -2.492 1.00 84.62 98 THR A O 1
ATOM 777 N N . ILE A 1 99 ? -1.185 3.795 -4.192 1.00 84.25 99 ILE A N 1
ATOM 778 C CA . ILE A 1 99 ? 0.244 3.507 -4.147 1.00 84.25 99 ILE A CA 1
ATOM 779 C C . ILE A 1 99 ? 1.047 4.805 -4.149 1.00 84.25 99 ILE A C 1
ATOM 781 O O . ILE A 1 99 ? 0.836 5.698 -4.970 1.00 84.25 99 ILE A O 1
ATOM 785 N N . ILE A 1 100 ? 2.021 4.870 -3.253 1.00 81.12 100 ILE A N 1
ATOM 786 C CA . ILE A 1 100 ? 3.108 5.842 -3.272 1.00 81.12 100 ILE A CA 1
ATOM 787 C C . ILE A 1 100 ? 4.330 5.142 -3.849 1.00 81.12 100 ILE A C 1
ATOM 789 O O . ILE A 1 100 ? 4.744 4.093 -3.362 1.00 81.12 100 ILE A O 1
ATOM 793 N N . ARG A 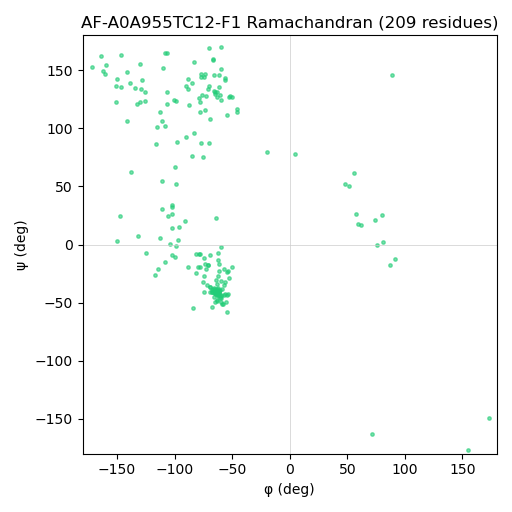1 101 ? 4.891 5.720 -4.900 1.00 77.44 101 ARG A N 1
ATOM 794 C CA . ARG A 1 101 ? 6.098 5.275 -5.599 1.00 77.44 101 ARG A CA 1
ATOM 795 C C . ARG A 1 101 ? 7.228 6.241 -5.285 1.00 77.44 101 ARG A C 1
ATOM 797 O O . ARG A 1 101 ? 6.958 7.357 -4.849 1.00 77.44 101 ARG A O 1
ATOM 804 N N . ASN A 1 102 ? 8.470 5.848 -5.564 1.00 64.38 102 ASN A N 1
ATOM 805 C CA . ASN A 1 102 ? 9.623 6.748 -5.459 1.00 64.38 102 ASN A CA 1
ATOM 806 C C . ASN A 1 102 ? 9.622 7.506 -4.122 1.00 64.38 102 ASN A C 1
ATOM 808 O O . ASN A 1 102 ? 9.633 8.734 -4.105 1.00 64.38 102 ASN A O 1
ATOM 812 N N . THR A 1 103 ? 9.512 6.777 -3.006 1.00 61.62 103 THR A N 1
ATOM 813 C CA . THR A 1 103 ? 9.089 7.289 -1.685 1.00 61.62 103 THR A CA 1
ATOM 814 C C . THR A 1 103 ? 9.956 8.402 -1.099 1.00 61.62 103 THR A C 1
ATOM 816 O O . THR A 1 103 ? 9.588 8.886 -0.038 1.00 61.62 103 THR A O 1
ATOM 819 N N . GLY A 1 104 ? 11.049 8.804 -1.770 1.00 56.59 104 GLY A N 1
ATOM 820 C CA . GLY A 1 104 ? 12.006 9.874 -1.471 1.00 56.59 104 GLY A CA 1
ATOM 821 C C . GLY A 1 104 ? 11.491 10.927 -0.503 1.00 56.59 104 GLY A C 1
ATOM 822 O O . GLY A 1 104 ? 11.061 12.001 -0.923 1.00 56.59 104 GLY A O 1
ATOM 823 N N . ILE A 1 105 ? 11.536 10.566 0.786 1.00 60.38 105 ILE A N 1
ATOM 824 C CA . ILE A 1 105 ? 10.597 11.043 1.806 1.00 60.38 105 ILE A CA 1
ATOM 825 C C . ILE A 1 105 ? 10.406 12.555 1.700 1.00 60.38 105 ILE A C 1
ATOM 827 O O . ILE A 1 105 ? 11.376 13.298 1.914 1.00 60.38 105 ILE A O 1
ATOM 831 N N . PRO A 1 106 ? 9.184 13.036 1.385 1.00 63.06 106 PRO A N 1
ATOM 832 C CA . PRO A 1 106 ? 8.952 14.463 1.254 1.00 63.06 106 PRO A CA 1
ATOM 833 C C . PRO A 1 106 ? 9.276 15.147 2.580 1.00 63.06 106 PRO A C 1
ATOM 835 O O . PRO A 1 106 ? 9.134 14.562 3.652 1.00 63.06 106 PRO A O 1
ATOM 838 N N . ALA A 1 107 ? 9.696 16.413 2.536 1.00 61.44 107 ALA A N 1
ATOM 839 C CA . ALA A 1 107 ? 10.093 17.136 3.747 1.00 61.44 107 ALA A CA 1
ATOM 840 C C . ALA A 1 107 ? 8.988 17.185 4.825 1.00 61.44 107 ALA A C 1
ATOM 842 O O . ALA A 1 107 ? 9.299 17.380 5.996 1.00 61.44 107 ALA A O 1
ATOM 843 N N . SER A 1 108 ? 7.725 16.985 4.440 1.00 65.75 108 SER A N 1
ATOM 844 C CA . SER A 1 108 ? 6.568 16.869 5.331 1.00 65.75 108 SER A CA 1
ATOM 845 C C . SER A 1 108 ? 6.524 15.577 6.154 1.00 65.75 108 SER A C 1
ATOM 847 O O . SER A 1 108 ? 5.810 15.538 7.145 1.00 65.75 108 SER A O 1
ATOM 849 N N . TRP A 1 109 ? 7.266 14.532 5.782 1.00 73.38 109 TRP A N 1
ATOM 850 C CA . TRP A 1 109 ? 7.287 13.220 6.450 1.00 73.38 109 TRP A CA 1
ATOM 851 C C . TRP A 1 109 ? 8.522 13.018 7.347 1.00 73.38 109 TRP A C 1
ATOM 853 O O . TRP A 1 109 ? 8.960 11.892 7.609 1.00 73.38 109 TRP A O 1
ATOM 863 N N . ARG A 1 110 ? 9.074 14.128 7.843 1.00 73.19 110 ARG A N 1
ATOM 864 C CA . ARG A 1 110 ? 10.158 14.150 8.830 1.00 73.19 110 ARG A CA 1
ATOM 865 C C . ARG A 1 110 ? 9.671 13.685 10.187 1.00 73.19 110 ARG A C 1
ATOM 867 O O . ARG A 1 110 ? 8.624 14.124 10.654 1.00 73.19 110 ARG A O 1
ATOM 874 N N . ILE A 1 111 ? 10.482 12.852 10.835 1.00 76.06 111 ILE A N 1
ATOM 875 C CA . ILE A 1 111 ? 10.249 12.388 12.205 1.00 76.06 111 ILE A CA 1
ATOM 876 C C . ILE A 1 111 ? 9.976 13.602 13.104 1.00 76.06 111 ILE A C 1
ATOM 878 O O . ILE A 1 111 ? 10.745 14.565 13.096 1.00 76.06 111 ILE A O 1
ATOM 882 N N . GLY A 1 112 ? 8.865 13.570 13.843 1.00 74.38 112 GLY A N 1
ATOM 883 C CA . GLY A 1 112 ? 8.476 14.650 14.759 1.00 74.38 112 GLY A CA 1
ATOM 884 C C . GLY A 1 112 ? 7.901 15.903 14.086 1.00 74.38 112 GLY A C 1
ATOM 885 O O . GLY A 1 112 ? 7.543 16.855 14.772 1.00 74.38 112 GLY A O 1
ATOM 886 N N . SER A 1 113 ? 7.797 15.949 12.753 1.00 76.38 113 SER A N 1
ATOM 887 C CA . SER A 1 113 ? 7.131 17.070 12.081 1.00 76.38 113 SER A CA 1
ATOM 888 C C . SER A 1 113 ? 5.622 16.984 12.240 1.00 76.38 113 SER A C 1
ATOM 890 O O . SER A 1 113 ? 5.056 15.893 12.205 1.00 76.38 113 SER A O 1
ATOM 892 N N . VAL A 1 114 ? 4.980 18.147 12.374 1.00 76.38 114 VAL A N 1
ATOM 893 C CA . VAL A 1 114 ? 3.52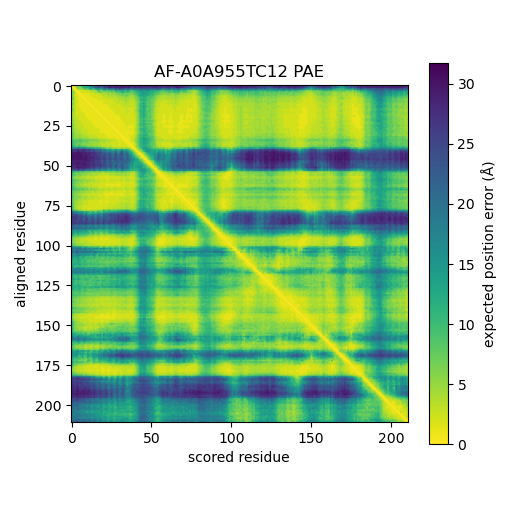2 18.305 12.379 1.00 76.38 114 VAL A CA 1
ATOM 894 C C . VAL A 1 114 ? 3.112 18.983 11.065 1.00 76.38 114 VAL A C 1
ATOM 896 O O . VAL A 1 114 ? 3.311 20.187 10.903 1.00 76.38 114 VAL A O 1
ATOM 899 N N . PRO A 1 115 ? 2.594 18.227 10.091 1.00 71.31 115 PRO A N 1
ATOM 900 C CA . PRO A 1 115 ? 2.083 18.763 8.836 1.00 71.31 115 PRO A CA 1
ATOM 901 C C . PRO A 1 115 ? 0.859 19.657 9.059 1.00 71.31 115 PRO A C 1
ATOM 903 O O . PRO A 1 115 ? -0.105 19.274 9.724 1.00 71.31 115 PRO A O 1
ATOM 906 N N . ASN A 1 116 ? 0.886 20.844 8.453 1.00 64.06 116 ASN A N 1
ATOM 907 C CA . ASN A 1 116 ? -0.156 21.867 8.602 1.00 64.06 116 ASN A CA 1
ATOM 908 C C . ASN A 1 116 ? -1.383 21.637 7.699 1.00 64.06 116 ASN A C 1
ATOM 910 O O . ASN A 1 116 ? -2.365 22.365 7.802 1.00 64.06 116 ASN A O 1
ATOM 914 N N . ASN A 1 117 ? -1.323 20.672 6.780 1.00 62.31 117 ASN A N 1
ATOM 915 C CA . ASN A 1 117 ? -2.304 20.457 5.713 1.00 62.31 117 ASN A CA 1
ATOM 916 C C . ASN A 1 117 ? -3.370 19.396 6.033 1.00 62.31 117 ASN A C 1
ATOM 918 O O . ASN A 1 117 ? -4.062 18.968 5.116 1.00 62.31 117 ASN A O 1
ATOM 922 N N . ASN A 1 118 ? -3.532 18.991 7.298 1.00 64.44 118 ASN A N 1
ATOM 923 C CA . ASN A 1 118 ? -4.588 18.050 7.685 1.00 64.44 118 ASN A CA 1
ATOM 924 C C . ASN A 1 118 ? -5.293 18.426 9.000 1.00 64.44 118 ASN A C 1
ATOM 926 O O . ASN A 1 118 ? -5.221 17.701 9.989 1.00 64.44 118 ASN A O 1
ATOM 930 N N . ALA A 1 119 ? -5.955 19.588 9.024 1.00 67.06 119 ALA A N 1
ATOM 931 C CA . ALA A 1 119 ? -6.651 20.099 10.211 1.00 67.06 119 ALA A CA 1
ATOM 932 C C . ALA A 1 119 ? -7.707 19.126 10.770 1.00 67.06 119 ALA A C 1
ATOM 934 O O . ALA A 1 119 ? -7.867 19.054 11.984 1.00 67.06 119 ALA A O 1
ATOM 935 N N . GLU A 1 120 ? -8.363 18.339 9.912 1.00 69.94 120 GLU A N 1
ATOM 936 C CA . GLU A 1 120 ? -9.372 17.358 10.322 1.00 69.94 120 GLU A CA 1
ATOM 937 C C . GLU A 1 120 ? -8.773 16.241 11.187 1.00 69.94 120 GLU A C 1
ATOM 939 O O . GLU A 1 120 ? -9.338 15.883 12.222 1.00 69.94 120 GLU A O 1
ATOM 944 N N . ILE A 1 121 ? -7.596 15.723 10.821 1.00 69.69 121 ILE A N 1
ATOM 945 C CA . ILE A 1 121 ? -6.896 14.723 11.638 1.00 69.69 121 ILE A CA 1
ATOM 946 C C . ILE A 1 121 ? -6.407 15.323 12.948 1.00 69.69 121 ILE A C 1
ATOM 948 O O . ILE A 1 121 ? -6.527 14.680 13.990 1.00 69.69 121 ILE A O 1
ATOM 952 N N . GLN A 1 122 ? -5.884 16.552 12.916 1.00 72.69 122 GLN A N 1
ATOM 953 C CA . GLN A 1 122 ? -5.438 17.244 14.128 1.00 72.69 122 GLN A CA 1
ATOM 954 C C . GLN A 1 122 ? -6.603 17.458 15.107 1.00 72.69 122 GLN A C 1
ATOM 956 O O . GLN A 1 122 ? -6.465 17.228 16.309 1.00 72.69 122 GLN A O 1
ATOM 961 N N . GLU A 1 123 ? -7.770 17.853 14.594 1.00 71.94 123 GLU A N 1
ATOM 962 C CA . GLU A 1 123 ? -8.991 18.033 15.379 1.00 71.94 123 GLU A CA 1
ATOM 963 C C . GLU A 1 123 ? -9.486 16.703 15.961 1.00 71.94 123 GLU A C 1
ATOM 965 O O . GLU A 1 123 ? -9.698 16.604 17.171 1.00 71.94 123 GLU A O 1
ATOM 970 N N . LYS A 1 124 ? -9.591 15.651 15.136 1.00 68.75 124 LYS A N 1
ATOM 971 C CA . LYS A 1 124 ? -10.021 14.312 15.579 1.00 68.75 124 LYS A CA 1
ATOM 972 C C . LYS A 1 124 ? -9.061 13.684 16.591 1.00 68.75 124 LYS A C 1
ATOM 974 O O . LYS A 1 124 ? -9.504 12.991 17.505 1.00 68.75 124 LYS A O 1
ATOM 979 N N . ALA A 1 125 ? -7.762 13.942 16.461 1.00 67.69 125 ALA A N 1
ATOM 980 C CA . ALA A 1 125 ? -6.743 13.488 17.402 1.00 67.69 125 ALA A CA 1
ATOM 981 C C . ALA A 1 125 ? -6.681 14.326 18.694 1.00 67.69 125 ALA A C 1
ATOM 983 O O . ALA A 1 125 ? -5.978 13.944 19.631 1.00 67.69 125 ALA A O 1
ATOM 984 N N . GLY A 1 126 ? -7.405 15.450 18.768 1.00 72.75 126 GLY A N 1
ATOM 985 C CA . GLY A 1 126 ? -7.408 16.342 19.927 1.00 72.75 126 GLY A CA 1
ATOM 986 C C . GLY A 1 126 ? -6.134 17.179 20.077 1.00 72.75 126 GLY A C 1
ATOM 987 O O . GLY A 1 126 ? -5.842 17.646 21.179 1.00 72.75 126 GLY A O 1
ATOM 988 N N . GLY A 1 127 ? -5.363 17.367 19.001 1.00 75.25 127 GLY A N 1
ATOM 989 C CA . GLY A 1 127 ? -4.146 18.174 18.999 1.00 75.25 127 GLY A CA 1
ATOM 990 C C . GLY A 1 127 ? -3.131 17.783 17.918 1.00 75.25 127 GLY A C 1
ATOM 991 O O . GLY A 1 127 ? -3.397 16.883 17.124 1.00 75.25 127 GLY A O 1
ATOM 992 N N . PRO A 1 128 ? -1.958 18.449 17.903 1.00 76.56 128 PRO A N 1
ATOM 993 C CA . PRO A 1 128 ? -0.869 18.192 16.965 1.00 76.56 128 PRO A CA 1
ATOM 994 C C . PRO A 1 128 ? -0.435 16.719 16.892 1.00 76.56 128 PRO A C 1
ATOM 996 O O . PRO A 1 128 ? -0.089 16.085 17.887 1.00 76.56 128 PRO A O 1
ATOM 999 N N . VAL A 1 129 ? -0.400 16.201 15.673 1.00 75.75 129 VAL A N 1
ATOM 1000 C CA . VAL A 1 129 ? -0.082 14.839 15.280 1.00 75.75 129 VAL A CA 1
ATOM 1001 C C . VAL A 1 129 ? 1.245 14.878 14.550 1.00 75.75 129 VAL A C 1
ATOM 1003 O O . VAL A 1 129 ? 1.335 15.325 13.407 1.00 75.75 129 VAL A O 1
ATOM 1006 N N . GLU A 1 130 ? 2.269 14.390 15.237 1.00 79.25 130 GLU A N 1
ATOM 1007 C CA . GLU A 1 130 ? 3.592 14.202 14.662 1.00 79.25 130 GLU A CA 1
ATOM 1008 C C . GLU A 1 130 ? 3.648 12.962 13.764 1.00 79.25 130 GLU A C 1
ATOM 1010 O O . GLU A 1 130 ? 3.018 11.932 14.043 1.00 79.25 130 GLU A O 1
ATOM 1015 N N . VAL A 1 131 ? 4.464 13.044 12.713 1.00 78.25 131 VAL A N 1
ATOM 1016 C CA . VAL A 1 131 ? 4.817 11.895 11.876 1.00 78.25 131 VAL A CA 1
ATOM 1017 C C . VAL A 1 131 ? 5.571 10.860 12.715 1.00 78.25 131 VAL A C 1
ATOM 1019 O O . VAL A 1 131 ? 6.577 11.164 13.363 1.00 78.25 131 VAL A O 1
ATOM 1022 N N . SER A 1 132 ? 5.084 9.616 12.689 1.00 77.69 132 SER A N 1
ATOM 1023 C CA . SER A 1 132 ? 5.662 8.505 13.448 1.00 77.69 132 SER A CA 1
ATOM 1024 C C . SER A 1 132 ? 7.064 8.146 12.954 1.00 77.69 132 SER A C 1
ATOM 1026 O O . SER A 1 132 ? 7.258 7.876 11.770 1.00 77.69 132 SER A O 1
ATOM 1028 N N . GLU A 1 133 ? 8.013 8.005 13.884 1.00 79.88 133 GLU A N 1
ATOM 1029 C CA . GLU A 1 133 ? 9.353 7.479 13.594 1.00 79.88 133 GLU A CA 1
ATOM 1030 C C . GLU A 1 133 ? 9.302 6.123 12.878 1.00 79.88 133 GLU A C 1
ATOM 1032 O O . GLU A 1 133 ? 10.031 5.892 11.915 1.00 79.88 133 GLU A O 1
ATOM 1037 N N . THR A 1 134 ? 8.414 5.226 13.314 1.00 82.44 134 THR A N 1
ATOM 1038 C CA . THR A 1 134 ? 8.254 3.907 12.696 1.00 82.44 134 THR A CA 1
ATOM 1039 C C . THR A 1 134 ? 7.801 4.020 11.247 1.00 82.44 134 THR A C 1
ATOM 1041 O O . THR A 1 134 ? 8.269 3.254 10.407 1.00 82.44 134 THR A O 1
ATOM 1044 N N . PHE A 1 135 ? 6.908 4.964 10.942 1.00 83.38 135 PHE A N 1
ATOM 1045 C CA . PHE A 1 135 ? 6.457 5.176 9.573 1.00 83.38 135 PHE A CA 1
ATOM 1046 C C . PHE A 1 135 ? 7.605 5.705 8.717 1.00 83.38 135 PHE A C 1
ATOM 1048 O O . PHE A 1 135 ? 7.939 5.071 7.721 1.00 83.38 135 PHE A O 1
ATOM 1055 N N . SER A 1 136 ? 8.255 6.798 9.136 1.00 78.69 136 SER A N 1
ATOM 1056 C CA . SER A 1 136 ? 9.354 7.407 8.378 1.00 78.69 136 SER A CA 1
ATOM 1057 C C . SER A 1 136 ? 10.486 6.410 8.125 1.00 78.69 136 SER A C 1
ATOM 1059 O O . SER A 1 136 ? 10.948 6.287 6.995 1.00 78.69 136 SER A O 1
ATOM 1061 N N . ARG A 1 137 ? 10.881 5.616 9.131 1.00 79.12 137 ARG A N 1
ATOM 1062 C CA . ARG A 1 137 ? 11.916 4.584 8.955 1.00 79.12 137 ARG A CA 1
ATOM 1063 C C . ARG A 1 137 ? 11.497 3.489 7.976 1.00 79.12 137 ARG A C 1
ATOM 1065 O O . ARG A 1 137 ? 12.302 3.082 7.148 1.00 79.12 137 ARG A O 1
ATOM 1072 N N . ARG A 1 138 ? 10.253 3.002 8.038 1.00 82.69 138 ARG A N 1
ATOM 1073 C CA . ARG A 1 138 ? 9.768 1.990 7.081 1.00 82.69 138 ARG A CA 1
ATOM 1074 C C . ARG A 1 138 ? 9.656 2.553 5.668 1.00 82.69 138 ARG A C 1
ATOM 1076 O O . ARG A 1 138 ? 10.027 1.863 4.728 1.00 82.69 138 ARG A O 1
ATOM 1083 N N . ALA A 1 139 ? 9.202 3.797 5.534 1.00 79.81 139 ALA A N 1
ATOM 1084 C CA . ALA A 1 139 ? 9.108 4.483 4.254 1.00 79.81 139 ALA A CA 1
ATOM 1085 C C . ALA A 1 139 ? 10.490 4.637 3.592 1.00 79.81 139 ALA A C 1
ATOM 1087 O O . ALA A 1 139 ? 10.611 4.368 2.399 1.00 79.81 139 ALA A O 1
ATOM 1088 N N . CYS A 1 140 ? 11.533 4.964 4.368 1.00 75.69 140 CYS A N 1
ATOM 1089 C CA . CYS A 1 140 ? 12.911 5.103 3.874 1.00 75.69 140 CYS A CA 1
ATOM 1090 C C . CYS A 1 140 ? 13.470 3.826 3.252 1.00 75.69 140 CYS A C 1
ATOM 1092 O O . CYS A 1 140 ? 14.294 3.893 2.351 1.00 75.69 140 CYS A O 1
ATOM 1094 N N . HIS A 1 141 ? 13.039 2.668 3.743 1.00 77.12 141 HIS A N 1
ATOM 1095 C CA . HIS A 1 141 ? 13.518 1.365 3.285 1.00 77.12 141 HIS A CA 1
ATOM 1096 C C . HIS A 1 141 ? 12.487 0.650 2.408 1.00 77.12 141 HIS A C 1
ATOM 1098 O O . HIS A 1 141 ? 12.468 -0.579 2.372 1.00 77.12 141 HIS A O 1
ATOM 1104 N N . SER A 1 142 ? 11.596 1.413 1.767 1.00 81.69 142 SER A N 1
ATOM 1105 C CA . SER A 1 142 ? 10.573 0.875 0.874 1.00 81.69 142 SER A CA 1
ATOM 1106 C C . SER A 1 142 ? 10.630 1.537 -0.496 1.00 81.69 142 SER A C 1
ATOM 1108 O O . SER A 1 142 ? 10.632 2.765 -0.595 1.00 81.69 142 SER A O 1
ATOM 1110 N N . GLY A 1 143 ? 10.619 0.728 -1.557 1.00 79.12 143 GLY A N 1
ATOM 1111 C CA . GLY A 1 143 ? 10.573 1.204 -2.938 1.00 79.12 143 GLY A CA 1
ATOM 1112 C C . GLY A 1 143 ? 9.212 1.773 -3.337 1.00 79.12 143 GLY A C 1
ATOM 1113 O O . GLY A 1 143 ? 9.104 2.528 -4.306 1.00 79.12 143 GLY A O 1
ATOM 1114 N N . PHE A 1 144 ? 8.172 1.385 -2.602 1.00 83.75 144 PHE A N 1
ATOM 1115 C CA . PHE A 1 144 ? 6.793 1.824 -2.756 1.00 83.75 144 PHE A CA 1
ATOM 1116 C C . PHE A 1 144 ? 5.984 1.479 -1.499 1.00 83.75 144 PHE A C 1
ATOM 1118 O O . PHE A 1 144 ? 6.370 0.613 -0.709 1.00 83.75 144 PHE A O 1
ATOM 1125 N N . ILE A 1 145 ? 4.832 2.123 -1.337 1.00 88.62 145 ILE A N 1
ATOM 1126 C CA . ILE A 1 145 ? 3.890 1.878 -0.243 1.00 88.62 145 ILE A CA 1
ATOM 1127 C C . ILE A 1 145 ? 2.495 1.761 -0.842 1.00 88.62 145 ILE A C 1
ATOM 1129 O O . ILE A 1 145 ? 2.015 2.710 -1.458 1.00 88.62 145 ILE A O 1
ATOM 1133 N N . TYR A 1 146 ? 1.834 0.625 -0.643 1.00 90.56 146 TYR A N 1
ATOM 1134 C CA . TYR A 1 146 ? 0.387 0.537 -0.817 1.00 90.56 146 TYR A CA 1
ATOM 1135 C C . TYR A 1 146 ? -0.297 0.976 0.466 1.00 90.56 146 TYR A C 1
ATOM 1137 O O . TYR A 1 146 ? 0.149 0.620 1.559 1.00 90.56 146 TYR A O 1
ATOM 1145 N N . TYR A 1 147 ? -1.382 1.732 0.343 1.00 88.69 147 TYR A N 1
ATOM 1146 C CA . TYR A 1 147 ? -2.166 2.117 1.504 1.00 88.69 147 TYR A CA 1
ATOM 1147 C C . TYR A 1 147 ? -3.659 2.227 1.199 1.00 88.69 147 TYR A C 1
ATOM 1149 O O . TYR A 1 147 ? -4.082 2.287 0.043 1.00 88.69 147 TYR A O 1
ATOM 1157 N N . SER A 1 148 ? -4.445 2.225 2.272 1.00 87.69 148 SER A N 1
ATOM 1158 C CA . SER A 1 148 ? -5.897 2.410 2.276 1.00 87.69 148 SER A CA 1
ATOM 1159 C C . SER A 1 148 ? -6.253 3.320 3.447 1.00 87.69 148 SER A C 1
ATOM 1161 O O . SER A 1 148 ? -5.758 3.072 4.552 1.00 87.69 148 SER A O 1
ATOM 1163 N N . SER A 1 149 ? -7.176 4.264 3.255 1.00 81.56 149 SER A N 1
ATOM 1164 C CA . SER A 1 149 ? -7.630 5.215 4.287 1.00 81.56 149 SER A CA 1
ATOM 1165 C C . SER A 1 149 ? -8.293 4.561 5.506 1.00 81.56 149 SER A C 1
ATOM 1167 O O . SER A 1 149 ? -8.594 5.222 6.485 1.00 81.56 149 SER A O 1
ATOM 1169 N N . GLY A 1 150 ? -8.545 3.250 5.476 1.00 82.62 150 GLY A N 1
ATOM 1170 C CA . GLY A 1 150 ? -9.007 2.522 6.653 1.00 82.62 150 GLY A CA 1
ATOM 1171 C C . GLY A 1 150 ? -10.448 2.855 7.047 1.00 82.62 150 GLY A C 1
ATOM 1172 O O . GLY A 1 150 ? -11.263 3.310 6.250 1.00 82.62 150 GLY A O 1
ATOM 1173 N N . ILE A 1 151 ? -10.828 2.516 8.279 1.00 81.31 151 ILE A N 1
ATOM 1174 C CA . ILE A 1 151 ? -12.247 2.496 8.658 1.00 81.31 151 ILE A CA 1
ATOM 1175 C C . ILE A 1 151 ? -12.879 3.884 8.787 1.00 81.31 151 ILE A C 1
ATOM 1177 O O . ILE A 1 151 ? -14.067 4.033 8.503 1.00 81.31 151 ILE A O 1
ATOM 1181 N N . ASP A 1 152 ? -12.113 4.866 9.245 1.00 74.56 152 ASP A N 1
ATOM 1182 C CA . ASP A 1 152 ? -12.536 6.262 9.302 1.00 74.56 152 ASP A CA 1
ATOM 1183 C C . ASP A 1 152 ? -12.560 6.901 7.917 1.00 74.56 152 ASP A C 1
ATOM 1185 O O . ASP A 1 152 ? -13.228 7.918 7.755 1.00 74.56 152 ASP A O 1
ATOM 1189 N N . ARG A 1 153 ? -11.892 6.257 6.946 1.00 73.81 153 ARG A N 1
ATOM 1190 C CA . ARG A 1 153 ? -11.863 6.593 5.523 1.00 73.81 153 ARG A CA 1
ATOM 1191 C C . ARG A 1 153 ? -11.266 7.972 5.229 1.00 73.81 153 ARG A C 1
ATOM 1193 O O . ARG A 1 153 ? -11.355 8.476 4.115 1.00 73.81 153 ARG A O 1
ATOM 1200 N N . VAL A 1 154 ? -10.558 8.530 6.202 1.00 72.12 154 VAL A N 1
ATOM 1201 C CA . VAL A 1 154 ? -9.812 9.776 6.069 1.00 72.12 154 VAL A CA 1
ATOM 1202 C C . VAL A 1 154 ? -8.421 9.430 5.553 1.00 72.12 154 VAL A C 1
ATOM 1204 O O . VAL A 1 154 ? -7.693 8.698 6.209 1.00 72.12 154 VAL A O 1
ATOM 1207 N N . ASP A 1 155 ? -8.024 9.942 4.385 1.00 72.69 155 ASP A N 1
ATOM 1208 C CA . ASP A 1 155 ? -6.639 9.775 3.921 1.00 72.69 155 ASP A CA 1
ATOM 1209 C C . ASP A 1 155 ? -5.703 10.602 4.814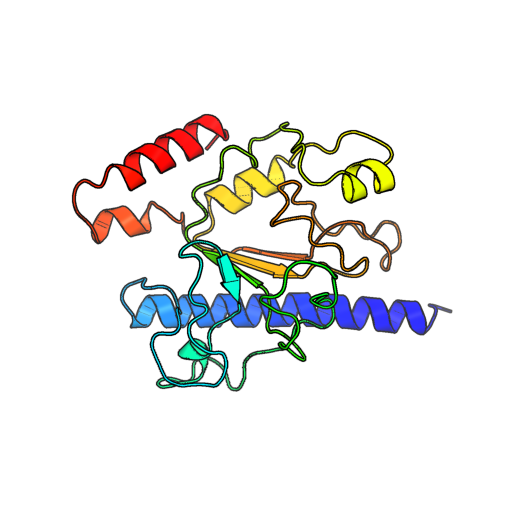 1.00 72.69 155 ASP A C 1
ATOM 1211 O O . ASP A 1 155 ? -5.679 11.834 4.767 1.00 72.69 155 ASP A O 1
ATOM 1215 N N . SER A 1 156 ? -4.922 9.924 5.646 1.00 68.06 156 SER A N 1
ATOM 1216 C CA . SER A 1 156 ? -3.950 10.565 6.535 1.00 68.06 156 SER A CA 1
ATOM 1217 C C . SER A 1 156 ? -2.592 10.764 5.862 1.00 68.06 156 SER A C 1
ATOM 1219 O O . SER A 1 156 ? -1.773 11.590 6.277 1.00 68.06 156 SER A O 1
ATOM 1221 N N . THR A 1 157 ? -2.343 10.013 4.794 1.00 68.62 157 THR A N 1
ATOM 1222 C CA . THR A 1 157 ? -1.032 9.813 4.188 1.00 68.62 157 THR A CA 1
ATOM 1223 C C . THR A 1 157 ? -0.663 10.924 3.213 1.00 68.62 157 THR A C 1
ATOM 1225 O O . THR A 1 157 ? 0.379 11.568 3.379 1.00 68.62 157 THR A O 1
ATOM 1228 N N . VAL A 1 158 ? -1.508 11.196 2.212 1.00 58.88 158 VAL A N 1
ATOM 1229 C CA . VAL A 1 158 ? -1.234 12.224 1.180 1.00 58.88 158 VAL A CA 1
ATOM 1230 C C . VAL A 1 158 ? -1.161 13.616 1.790 1.00 58.88 158 VAL A C 1
ATOM 1232 O O . VAL A 1 158 ? -0.378 14.464 1.361 1.00 58.88 158 VAL A O 1
ATOM 1235 N N . TRP A 1 159 ? -1.908 13.823 2.867 1.00 55.53 159 TRP A N 1
ATOM 1236 C CA . TRP A 1 159 ? -1.976 15.081 3.598 1.00 55.53 159 TRP A CA 1
ATOM 1237 C C . TRP A 1 159 ? -0.945 15.170 4.728 1.00 55.53 159 TRP A C 1
ATOM 1239 O O . TRP A 1 159 ? -1.062 15.987 5.635 1.00 55.53 159 TRP A O 1
ATOM 1249 N N . GLY A 1 160 ? 0.106 14.351 4.660 1.00 63.16 160 GLY A N 1
ATOM 1250 C CA . GLY A 1 160 ? 1.342 14.569 5.397 1.00 63.16 160 GLY A CA 1
ATOM 1251 C C . GLY A 1 160 ? 1.422 13.916 6.770 1.00 63.16 160 GLY A C 1
ATOM 1252 O O . GLY A 1 160 ? 2.526 13.862 7.299 1.00 63.16 160 GLY A O 1
ATOM 1253 N N . THR A 1 161 ? 0.326 13.403 7.335 1.00 68.38 161 THR A N 1
ATOM 1254 C CA . THR A 1 161 ? 0.245 12.871 8.713 1.00 68.38 161 THR A CA 1
ATOM 1255 C C . THR A 1 161 ? 0.061 11.345 8.737 1.00 68.38 161 THR A C 1
ATOM 1257 O O . THR A 1 161 ? -0.878 10.853 9.363 1.00 68.38 161 THR A O 1
ATOM 1260 N N . PRO A 1 162 ? 0.932 10.551 8.083 1.00 74.38 162 PRO A N 1
ATOM 1261 C CA . PRO A 1 162 ? 0.743 9.113 8.014 1.00 74.38 162 PRO A CA 1
ATOM 1262 C C . PRO A 1 162 ? 0.725 8.498 9.418 1.00 74.38 162 PRO A C 1
ATOM 1264 O O . PRO A 1 162 ? 1.649 8.663 10.226 1.00 74.38 162 PRO A O 1
ATOM 1267 N N . ARG A 1 163 ? -0.361 7.787 9.713 1.00 75.94 163 ARG A N 1
ATOM 1268 C CA . ARG A 1 163 ? -0.664 7.197 11.017 1.00 75.94 163 ARG A CA 1
ATOM 1269 C C . ARG A 1 163 ? -1.029 5.750 10.800 1.00 75.94 163 ARG A C 1
ATOM 1271 O O . ARG A 1 163 ? -1.967 5.459 10.076 1.00 75.94 163 ARG A O 1
ATOM 1278 N N . PHE A 1 164 ? -0.312 4.835 11.444 1.00 82.44 164 PHE A N 1
ATOM 1279 C CA . PHE A 1 164 ?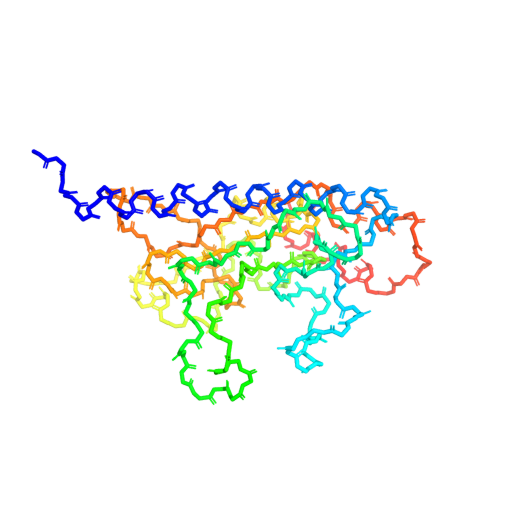 -0.698 3.431 11.398 1.00 82.44 164 PHE A CA 1
ATOM 1280 C C . PHE A 1 164 ? -2.076 3.235 12.014 1.00 82.44 164 PHE A C 1
ATOM 1282 O O . PHE A 1 164 ? -2.335 3.715 13.121 1.00 82.44 164 PHE A O 1
ATOM 1289 N N . TYR A 1 165 ? -2.897 2.436 11.339 1.00 83.00 165 TYR A N 1
ATOM 1290 C CA . TYR A 1 165 ? -4.065 1.816 11.934 1.00 83.00 165 TYR A CA 1
ATOM 1291 C C . TYR A 1 165 ? -3.702 1.206 13.299 1.00 83.00 165 TYR A C 1
ATOM 1293 O O . TYR A 1 165 ? -2.928 0.251 13.407 1.00 83.00 165 TYR A O 1
ATOM 1301 N N . SER A 1 166 ? -4.284 1.774 14.348 1.00 77.69 166 SER A N 1
ATOM 1302 C CA . SER A 1 166 ? -4.260 1.276 15.717 1.00 77.69 166 SER A CA 1
ATOM 1303 C C . SER A 1 166 ? -5.669 0.841 16.114 1.00 77.69 166 SER A C 1
ATOM 1305 O O . SER A 1 166 ? -6.563 1.688 16.198 1.00 77.69 166 SER A O 1
ATOM 1307 N N . PRO A 1 167 ? -5.905 -0.458 16.355 1.00 67.12 167 PRO A N 1
ATOM 1308 C CA . PRO A 1 167 ? -7.182 -0.943 16.841 1.00 67.12 167 PRO A CA 1
ATOM 1309 C C . PRO A 1 167 ? -7.304 -0.655 18.340 1.00 67.12 167 PRO A C 1
ATOM 1311 O O . PRO A 1 167 ? -7.024 -1.533 19.152 1.00 67.12 167 PRO A O 1
ATOM 1314 N N . THR A 1 168 ? -7.782 0.524 18.744 1.00 57.22 168 THR A N 1
ATOM 1315 C CA . THR A 1 168 ? -8.005 0.793 20.181 1.00 57.22 168 THR A CA 1
ATOM 1316 C C . THR A 1 168 ? -9.040 -0.176 20.784 1.00 57.22 168 THR A C 1
ATOM 1318 O O . THR A 1 168 ? -8.974 -0.453 21.972 1.00 57.22 168 THR A O 1
ATOM 1321 N N . ASN A 1 169 ? -9.926 -0.766 19.956 1.00 53.41 169 ASN A N 1
ATOM 1322 C CA . ASN A 1 169 ? -10.814 -1.902 20.291 1.00 53.41 169 ASN A CA 1
ATOM 1323 C C . ASN A 1 169 ? -11.096 -2.857 19.095 1.00 53.41 169 ASN A C 1
ATOM 1325 O O . ASN A 1 169 ? -12.111 -3.556 19.032 1.00 53.41 169 ASN A O 1
ATOM 1329 N N . GLY A 1 170 ? -10.202 -2.908 18.101 1.00 55.78 170 GLY A N 1
ATOM 1330 C CA . GLY A 1 170 ? -10.341 -3.794 16.929 1.00 55.78 170 GLY A CA 1
ATOM 1331 C C . GLY A 1 170 ? -11.274 -3.301 15.819 1.00 55.78 170 GLY A C 1
ATOM 1332 O O . GLY A 1 170 ? -11.481 -4.042 14.863 1.00 55.78 170 GLY A O 1
ATOM 1333 N N . THR A 1 171 ? -11.865 -2.109 15.951 1.00 59.03 171 THR A N 1
ATOM 1334 C CA . THR A 1 171 ? -12.880 -1.576 15.018 1.00 59.03 171 THR A CA 1
ATOM 1335 C C . THR A 1 171 ? -12.910 -0.059 14.888 1.00 59.03 171 THR A C 1
ATOM 1337 O O . THR A 1 171 ? -13.765 0.463 14.191 1.00 59.03 171 THR A O 1
ATOM 1340 N N . GLN A 1 172 ? -12.009 0.666 15.541 1.00 66.12 172 GLN A N 1
ATOM 1341 C CA . GLN A 1 172 ? -11.894 2.115 15.399 1.00 66.12 172 GLN A CA 1
ATOM 1342 C C . GLN A 1 172 ? -10.424 2.451 15.236 1.00 66.12 172 GLN A C 1
ATOM 1344 O O . GLN A 1 172 ? -9.591 1.886 15.949 1.00 66.12 172 GLN A O 1
ATOM 1349 N N . SER A 1 173 ? -10.128 3.323 14.281 1.00 71.94 173 SER A N 1
ATOM 1350 C CA . SER A 1 173 ? -8.812 3.905 14.093 1.00 71.94 173 SER A CA 1
ATOM 1351 C C . SER A 1 173 ? -8.921 5.169 13.260 1.00 71.94 173 SER A C 1
ATOM 1353 O O . SER A 1 173 ? -9.769 5.213 12.377 1.00 71.94 173 SER A O 1
ATOM 1355 N N . PHE A 1 174 ? -8.054 6.135 13.549 1.00 71.00 174 PHE A N 1
ATOM 1356 C CA . PHE A 1 174 ? -7.859 7.360 12.765 1.00 71.00 174 PHE A CA 1
ATOM 1357 C C . PHE A 1 174 ? -6.592 7.269 11.909 1.00 71.00 174 PHE A C 1
ATOM 1359 O O . PHE A 1 174 ? -5.802 8.207 11.832 1.00 71.00 174 PHE A O 1
ATOM 1366 N N . GLY A 1 175 ? -6.277 6.055 11.475 1.00 78.06 175 GLY A N 1
ATOM 1367 C CA . GLY A 1 175 ? -5.008 5.730 10.860 1.00 78.06 175 GLY A CA 1
ATOM 1368 C C . GLY A 1 175 ? -5.215 4.757 9.722 1.00 78.06 175 GLY A C 1
ATOM 1369 O O . GLY A 1 175 ? -6.082 3.877 9.772 1.00 78.06 175 GLY A O 1
ATOM 1370 N N . ASP A 1 176 ? -4.348 4.895 8.736 1.00 85.06 176 ASP A N 1
ATOM 1371 C CA . ASP A 1 176 ? -4.411 4.189 7.478 1.00 85.06 176 ASP A CA 1
ATOM 1372 C C . ASP A 1 176 ? -3.776 2.798 7.613 1.00 85.06 176 ASP A C 1
ATOM 1374 O O . ASP A 1 176 ? -2.942 2.497 8.483 1.00 85.06 176 ASP A O 1
ATOM 1378 N N . LEU A 1 177 ? -4.178 1.912 6.711 1.00 89.69 177 LEU A N 1
ATOM 1379 C CA . LEU A 1 177 ? -3.543 0.616 6.531 1.00 89.69 177 LEU A CA 1
ATOM 1380 C C . LEU A 1 177 ? -2.401 0.778 5.531 1.00 89.69 177 LEU A C 1
ATOM 1382 O O . LEU A 1 177 ? -2.613 1.352 4.471 1.00 89.69 177 LEU A O 1
ATOM 1386 N N . TYR A 1 178 ? -1.229 0.220 5.835 1.00 91.00 178 TYR A N 1
ATOM 1387 C CA . TYR A 1 178 ? -0.050 0.302 4.971 1.00 91.00 178 TYR A CA 1
ATOM 1388 C C . TYR A 1 178 ? 0.556 -1.069 4.703 1.00 91.00 178 TYR A C 1
ATOM 1390 O O . TYR A 1 178 ? 0.705 -1.876 5.625 1.00 91.00 178 TYR A O 1
ATOM 1398 N N . GLU A 1 179 ? 1.016 -1.265 3.475 1.00 93.69 179 GLU A N 1
ATOM 1399 C CA . GLU A 1 179 ? 1.917 -2.338 3.077 1.00 93.69 179 GLU A CA 1
ATOM 1400 C C . GLU A 1 179 ? 3.136 -1.730 2.379 1.00 93.69 179 GLU A C 1
ATOM 1402 O O . GLU A 1 179 ? 3.013 -0.998 1.398 1.00 93.69 179 GLU A O 1
ATOM 1407 N N . PHE A 1 180 ? 4.323 -2.027 2.901 1.00 90.31 180 PHE A N 1
ATOM 1408 C CA . PHE A 1 180 ? 5.580 -1.473 2.405 1.00 90.31 180 PHE A CA 1
ATOM 1409 C C . PHE A 1 180 ? 6.230 -2.500 1.488 1.00 90.31 180 PHE A C 1
ATOM 1411 O O . PHE A 1 180 ? 6.475 -3.631 1.908 1.00 90.31 180 PHE A O 1
ATOM 1418 N N . GLY A 1 181 ? 6.505 -2.099 0.251 1.00 88.38 181 GLY A N 1
ATOM 1419 C CA . GLY A 1 181 ? 7.279 -2.902 -0.680 1.00 88.38 181 GLY A CA 1
ATOM 1420 C C . GLY A 1 181 ? 8.736 -3.053 -0.234 1.00 88.38 181 GLY A C 1
ATOM 1421 O O . GLY A 1 181 ? 9.224 -2.239 0.555 1.00 88.38 181 GLY A O 1
ATOM 1422 N N . PRO A 1 182 ? 9.447 -4.077 -0.731 1.00 83.62 182 PRO A N 1
ATOM 1423 C CA . PRO A 1 182 ? 10.878 -4.216 -0.499 1.00 83.62 182 PRO A CA 1
ATOM 1424 C C . PRO A 1 182 ? 11.688 -3.146 -1.250 1.00 83.62 182 PRO A C 1
ATOM 1426 O O . PRO A 1 182 ? 11.172 -2.455 -2.134 1.00 83.62 182 PRO A O 1
ATOM 1429 N N . GLY A 1 183 ? 12.975 -3.075 -0.905 1.00 69.75 183 GLY A N 1
ATOM 1430 C CA . GLY A 1 183 ? 13.971 -2.205 -1.533 1.00 69.75 183 GLY A CA 1
ATOM 1431 C C . GLY A 1 183 ? 14.042 -0.824 -0.887 1.00 69.75 183 GLY A C 1
ATOM 1432 O O . GLY A 1 183 ? 13.033 -0.284 -0.454 1.00 69.75 183 GLY A O 1
ATOM 1433 N N . ASP A 1 184 ? 15.231 -0.231 -0.831 1.00 60.31 184 ASP A N 1
ATOM 1434 C CA . ASP A 1 184 ? 15.337 1.223 -0.708 1.00 60.31 184 ASP A CA 1
ATOM 1435 C C . ASP A 1 184 ? 14.932 1.797 -2.071 1.00 60.31 184 ASP A C 1
ATOM 1437 O O . ASP A 1 184 ? 15.481 1.388 -3.096 1.00 60.31 184 ASP A O 1
ATOM 1441 N N . ALA A 1 185 ? 13.983 2.739 -2.097 1.00 52.94 185 ALA A N 1
ATOM 1442 C CA . ALA A 1 185 ? 13.570 3.414 -3.326 1.00 52.94 185 ALA A CA 1
ATOM 1443 C C . ALA A 1 185 ? 14.751 3.980 -4.140 1.00 52.94 185 ALA A C 1
ATOM 1445 O O . ALA A 1 185 ? 14.579 4.229 -5.330 1.00 52.94 185 ALA A O 1
ATOM 1446 N N . TYR A 1 186 ? 15.932 4.166 -3.533 1.00 51.69 186 TYR A N 1
ATOM 1447 C CA . TYR A 1 186 ? 17.107 4.758 -4.166 1.00 51.69 186 TYR A CA 1
ATOM 1448 C C . TYR A 1 186 ? 18.396 3.921 -4.135 1.00 51.69 186 TYR A C 1
ATOM 1450 O O . TYR A 1 186 ? 19.346 4.318 -4.818 1.00 51.69 186 TYR A O 1
ATOM 1458 N N . GLU A 1 187 ? 18.470 2.777 -3.437 1.00 51.03 187 GLU A N 1
ATOM 1459 C CA . GLU A 1 187 ? 19.599 1.851 -3.665 1.00 51.03 187 GLU A CA 1
ATOM 1460 C C . GLU A 1 187 ? 19.501 1.210 -5.049 1.00 51.03 187 GLU A C 1
ATOM 1462 O O . GLU A 1 187 ? 20.516 1.123 -5.736 1.00 51.03 187 GLU A O 1
ATOM 1467 N N . ASP A 1 188 ? 18.288 0.898 -5.510 1.00 48.41 188 ASP A N 1
ATOM 1468 C CA . ASP A 1 188 ? 18.076 0.281 -6.821 1.00 48.41 188 ASP A CA 1
ATOM 1469 C C . ASP A 1 188 ? 18.175 1.284 -7.994 1.00 48.41 188 ASP A C 1
ATOM 1471 O O . ASP A 1 188 ? 18.413 0.894 -9.135 1.00 48.41 188 ASP A O 1
ATOM 1475 N N . LEU A 1 189 ? 18.035 2.593 -7.734 1.00 44.31 189 LEU A N 1
ATOM 1476 C CA . LEU A 1 189 ? 18.240 3.656 -8.735 1.00 44.31 189 LEU A CA 1
ATOM 1477 C C . LEU A 1 189 ? 19.728 3.974 -8.977 1.00 44.31 189 LEU A C 1
ATOM 1479 O O . LEU A 1 189 ? 20.044 4.729 -9.900 1.00 44.31 189 LEU A O 1
ATOM 1483 N N . ARG A 1 190 ? 20.652 3.408 -8.180 1.00 44.38 190 ARG A N 1
ATOM 1484 C CA . ARG A 1 190 ? 22.107 3.540 -8.396 1.00 44.38 190 ARG A CA 1
ATOM 1485 C C . ARG A 1 190 ? 22.567 2.929 -9.720 1.00 44.38 190 ARG A C 1
ATOM 1487 O O . ARG A 1 190 ? 23.555 3.411 -10.270 1.00 44.38 190 ARG A O 1
ATOM 1494 N N . ASP A 1 191 ? 21.848 1.929 -10.227 1.00 43.62 191 ASP A N 1
ATOM 1495 C CA . ASP A 1 191 ? 22.290 1.140 -11.379 1.00 43.62 191 ASP A CA 1
ATOM 1496 C C . ASP A 1 191 ? 21.652 1.567 -12.711 1.00 43.62 191 ASP A C 1
ATOM 1498 O O . ASP A 1 191 ? 22.128 1.149 -13.767 1.00 43.62 191 ASP A O 1
ATOM 1502 N N . SER A 1 192 ? 20.618 2.423 -12.707 1.00 45.00 192 SER A N 1
ATOM 1503 C CA . SER A 1 192 ? 19.836 2.691 -13.924 1.00 45.00 192 SER A CA 1
ATOM 1504 C C . SER A 1 192 ? 19.902 4.104 -14.512 1.00 45.00 192 SER A C 1
ATOM 1506 O O . SER A 1 192 ? 19.641 4.215 -15.705 1.00 45.00 192 SER A O 1
ATOM 1508 N N . TYR A 1 193 ? 20.273 5.177 -13.795 1.00 38.50 193 TYR A N 1
ATOM 1509 C CA . TYR A 1 193 ? 20.369 6.513 -14.422 1.00 38.50 193 TYR A CA 1
ATOM 1510 C C . TYR A 1 193 ? 21.480 7.426 -13.863 1.00 38.50 193 TYR A C 1
ATOM 1512 O O . TYR A 1 193 ? 21.707 7.552 -12.664 1.00 38.50 193 TYR A O 1
ATOM 1520 N N . VAL A 1 194 ? 22.177 8.063 -14.810 1.00 42.09 194 VAL A N 1
ATOM 1521 C CA . VAL A 1 194 ? 23.305 9.006 -14.699 1.00 42.09 194 VAL A CA 1
ATOM 1522 C C . VAL A 1 194 ? 22.973 10.226 -13.827 1.00 42.09 194 VAL A C 1
ATOM 1524 O O . VAL A 1 194 ? 21.868 10.736 -13.944 1.00 42.09 194 VAL A O 1
ATOM 1527 N N . ASN A 1 195 ? 23.952 10.715 -13.037 1.00 46.94 195 ASN A N 1
ATOM 1528 C CA . ASN A 1 195 ? 24.024 12.031 -12.356 1.00 46.94 195 ASN A CA 1
ATOM 1529 C C . ASN A 1 195 ? 22.766 12.913 -12.498 1.00 46.94 195 ASN A C 1
ATOM 1531 O O . ASN A 1 195 ? 22.743 13.866 -13.280 1.00 46.94 195 ASN A O 1
ATOM 1535 N N . ASP A 1 196 ? 21.731 12.598 -11.721 1.00 54.03 196 ASP A N 1
ATOM 1536 C CA . ASP A 1 196 ? 20.489 13.360 -11.683 1.00 54.03 196 ASP A CA 1
ATOM 1537 C C . ASP A 1 196 ? 20.426 14.160 -10.376 1.00 54.03 196 ASP A C 1
ATOM 1539 O O . ASP A 1 196 ? 20.438 13.600 -9.279 1.00 54.03 196 ASP A O 1
ATOM 1543 N N . SER A 1 197 ? 20.326 15.485 -10.490 1.00 56.44 197 SER A N 1
ATOM 1544 C CA . SER A 1 197 ? 20.097 16.407 -9.368 1.00 56.44 197 SER A CA 1
ATOM 1545 C C . SER A 1 197 ? 18.871 16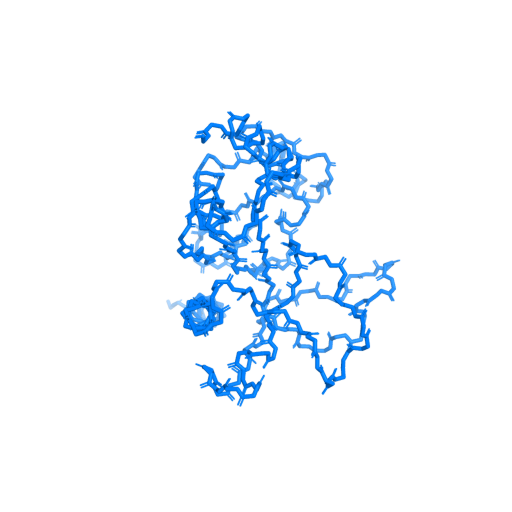.045 -8.509 1.00 56.44 197 SER A C 1
ATOM 1547 O O . SER A 1 197 ? 18.819 16.376 -7.322 1.00 56.44 197 SER A O 1
ATOM 1549 N N . THR A 1 198 ? 17.919 15.300 -9.075 1.00 55.22 198 THR A N 1
ATOM 1550 C CA . THR A 1 198 ? 16.774 14.723 -8.366 1.00 55.22 198 THR A CA 1
ATOM 1551 C C . THR A 1 198 ? 17.226 13.697 -7.324 1.00 55.22 198 THR A C 1
ATOM 1553 O O . THR A 1 198 ? 16.762 13.743 -6.184 1.00 55.22 198 THR A O 1
ATOM 1556 N N . ILE A 1 199 ? 18.198 12.836 -7.647 1.00 57.00 199 ILE A N 1
ATOM 1557 C CA . ILE A 1 199 ? 18.744 11.831 -6.719 1.00 57.00 199 ILE A CA 1
ATOM 1558 C C . ILE A 1 199 ? 19.431 12.513 -5.530 1.00 57.00 199 ILE A C 1
ATOM 1560 O O . ILE A 1 199 ? 19.254 12.093 -4.386 1.00 57.00 199 ILE A O 1
ATOM 1564 N N . ASP A 1 200 ? 20.176 13.592 -5.765 1.00 60.09 200 ASP A N 1
ATOM 1565 C C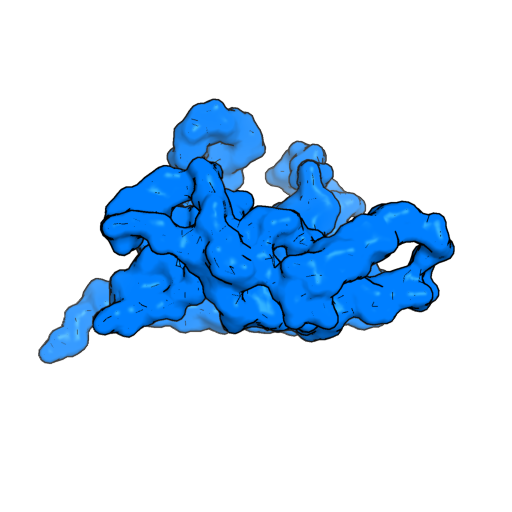A . ASP A 1 200 ? 20.853 14.319 -4.686 1.00 60.09 200 ASP A CA 1
ATOM 1566 C C . ASP A 1 200 ? 19.868 15.054 -3.767 1.00 60.09 200 ASP A C 1
ATOM 1568 O O . ASP A 1 200 ? 20.044 15.052 -2.545 1.00 60.09 200 ASP A O 1
ATOM 1572 N N . SER A 1 201 ? 18.785 15.607 -4.323 1.00 60.34 201 SER A N 1
ATOM 1573 C CA . SER A 1 201 ? 17.707 16.201 -3.524 1.00 60.34 201 SER A CA 1
ATOM 1574 C C . SER A 1 201 ? 17.021 15.170 -2.619 1.00 60.34 201 SER A C 1
ATOM 1576 O O . SER A 1 201 ? 16.732 15.456 -1.454 1.00 60.34 201 SER A O 1
ATOM 1578 N N . VAL A 1 202 ? 16.853 13.939 -3.108 1.00 57.78 202 VAL A N 1
ATOM 1579 C CA . VAL A 1 202 ? 16.249 12.850 -2.342 1.00 57.78 202 VAL A CA 1
ATOM 1580 C C . VAL A 1 202 ? 17.206 12.302 -1.290 1.00 57.78 202 VAL A C 1
ATOM 1582 O O . VAL A 1 202 ? 16.793 12.112 -0.151 1.00 57.78 202 VAL A O 1
ATOM 1585 N N . ARG A 1 203 ? 18.499 12.146 -1.598 1.00 61.59 203 ARG A N 1
ATOM 1586 C CA . ARG A 1 203 ? 19.525 11.801 -0.595 1.00 61.59 203 ARG A CA 1
ATOM 1587 C C . ARG A 1 203 ? 19.557 12.808 0.546 1.00 61.59 203 ARG A C 1
ATOM 1589 O O . ARG A 1 203 ? 19.673 12.420 1.707 1.00 61.59 203 ARG A O 1
ATOM 1596 N N . GLN A 1 204 ? 19.458 14.099 0.230 1.00 64.25 204 GLN A N 1
ATOM 1597 C CA . GLN A 1 204 ? 19.364 15.136 1.252 1.00 64.25 204 GLN A CA 1
ATOM 1598 C C . GLN A 1 204 ? 18.054 15.020 2.042 1.00 64.25 204 GLN A C 1
ATOM 1600 O O . GLN A 1 204 ? 18.060 15.220 3.255 1.00 64.25 204 GLN A O 1
ATOM 1605 N N . GLY A 1 205 ? 16.951 14.660 1.381 1.00 63.94 205 GLY A N 1
ATOM 1606 C CA . GLY A 1 205 ? 15.695 14.275 2.020 1.00 63.94 205 GLY A CA 1
ATOM 1607 C C . GLY A 1 205 ? 15.888 13.149 3.035 1.00 63.94 205 GLY A C 1
ATOM 1608 O O . GLY A 1 205 ? 15.616 13.355 4.211 1.00 63.94 205 GLY A O 1
ATOM 1609 N N . LEU A 1 206 ? 16.420 11.999 2.620 1.00 65.06 206 LEU A N 1
ATOM 1610 C CA . LEU A 1 206 ? 16.662 10.834 3.481 1.00 65.06 206 LEU A CA 1
AT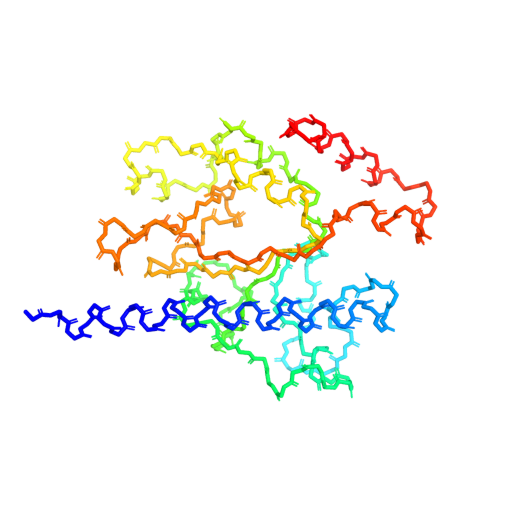OM 1611 C C . LEU A 1 206 ? 17.524 11.195 4.705 1.00 65.06 206 LEU A C 1
ATOM 1613 O O . LEU A 1 206 ? 17.065 11.007 5.832 1.00 65.06 206 LEU A O 1
ATOM 1617 N N . LYS A 1 207 ? 18.660 11.881 4.494 1.00 68.12 207 LYS A N 1
ATOM 1618 C CA . LYS A 1 207 ? 19.527 12.396 5.577 1.00 68.12 207 LYS A CA 1
ATOM 1619 C C . LYS A 1 207 ? 18.785 13.279 6.573 1.00 68.12 207 LYS A C 1
ATOM 1621 O O . LYS A 1 207 ? 18.978 13.172 7.781 1.00 68.12 207 LYS A O 1
ATOM 1626 N N . ASN A 1 208 ? 17.930 14.169 6.075 1.00 66.69 208 ASN A N 1
ATOM 1627 C CA . ASN A 1 208 ? 17.142 15.067 6.917 1.00 66.69 208 ASN A CA 1
ATOM 1628 C C . ASN A 1 208 ? 16.021 14.340 7.687 1.00 66.69 208 ASN A C 1
ATOM 1630 O O . ASN A 1 208 ? 15.492 14.905 8.642 1.00 66.69 208 ASN A O 1
ATOM 1634 N N . ASN A 1 209 ? 15.643 13.131 7.264 1.00 64.50 209 ASN A N 1
ATOM 1635 C CA . ASN A 1 209 ? 14.585 12.311 7.854 1.00 64.50 209 ASN A CA 1
ATOM 1636 C C . ASN A 1 209 ? 15.118 11.254 8.843 1.00 64.50 209 ASN A C 1
ATOM 1638 O O . ASN A 1 209 ? 14.326 10.477 9.372 1.00 64.50 209 ASN A O 1
ATOM 1642 N N . GLY A 1 210 ? 16.427 11.234 9.126 1.00 64.12 210 GLY A N 1
ATOM 1643 C CA . GLY A 1 210 ? 17.036 10.257 10.037 1.00 64.12 210 GLY A CA 1
ATOM 1644 C C . GLY A 1 210 ? 17.293 8.890 9.399 1.00 64.12 210 GLY A C 1
ATOM 1645 O O . GLY A 1 210 ? 17.342 7.888 10.116 1.00 64.12 210 GLY A O 1
ATOM 1646 N N . CYS A 1 211 ? 17.441 8.883 8.074 1.00 62.56 211 CYS A N 1
ATOM 1647 C CA . CYS A 1 211 ? 17.888 7.777 7.240 1.00 62.56 211 CYS A CA 1
ATOM 1648 C C . CYS A 1 211 ? 19.274 8.144 6.664 1.00 62.56 211 CYS A C 1
ATOM 1650 O O . CYS A 1 211 ? 20.097 7.232 6.491 1.00 62.56 211 CYS A O 1
#

pLDDT: mean 71.51, std 16.45, range [32.44, 96.31]

Mean predicted aligned error: 10.29 Å

Secondary structure (DSSP, 8-state):
---HHHHHHHHHHHHHHHHHHHHHHHHHHHHHHTTT------S--SSTT----TTEEE--GGGTSSS-SSSSPPB-TT-----SS-TTSTT-SSPBPEEEES----GGG-TT---TT-HHHHHHTTS--PPPHHHHHHHHT-SEEEEE-TTTT---TTTT---B---SSSS--SSBEEEEPSS-TTTGGGTT----HHHHHHHHHHHHTT-

Sequence (211 aa):
LPNFLEAQIRARIAKAQSEMKTLATATVSYRLDWNNVDPVGSGPGPVGGVERISWWGFASYALTTPVAYLTSIPVDPFSEYLWEENHSFRDIVDPPYTIIRNTGIPASWRIGSVPNNNAEIQEKAGGPVEVSETFSRRACHSGFIYYSSGIDRVDSTVWGTPRFYSPTNGTQSFGDLYEFGPGDAYEDLRDSYVNDSTIDSVRQGLKNNGC